Protein AF-A0A662W7Q1-F1 (afdb_monomer_lite)

Sequence (261 aa):
MKEELAVVLDNLGVLCLNLNKLEKAKEALEEALLIRKEMAEKGKGIPELAKTLNNLGVLYRRLKKLDEVEKCCTMVLEILGKLSDESYELISYLATALNNLASLYVEEERFEDAEKLIAEALKYEAFLSPEIRMKCYITAAKVLEKKGDESAGEFYFRSACLAFNLFRQFGYSSPNFVVLFEKAEKFLSGEMKGDAAIMKNAIMKYYYRVGAALPENLEHSERGEIILKAAKGENFKFEVKSEEDVTAFLIAKDVLAKVKK

Foldseek 3Di:
DLLVLLVVLLVQLVVCVVVVVLVSNCVSLVSSLVSCVVQVVVVPNLLVNLSSLLSQLSSCVVVVVLVSNLVSLVVLCVSLVPDPDPDLSSLQSNLSSLLSNLQSCLVVVVLVSSQVSLVVNCVCVVSYDLVSLLSSLQSNLSSCVSVVHLCSLVSLLSSLLSQVVCCVPPVDPGPPSLVSLVSSLVSDDAASNLLSQQLSLLCCCQVVVHPRDRPPPGHHDVLSVLQVCLLVLHDDDADDDDSSSVSSVVSSVSSNVRNVD

Structure (mmCIF, N/CA/C/O backbone):
data_AF-A0A662W7Q1-F1
#
_entry.id   AF-A0A662W7Q1-F1
#
loop_
_atom_site.group_PDB
_atom_site.id
_atom_site.type_symbol
_atom_site.label_atom_id
_atom_site.label_alt_id
_atom_site.label_comp_id
_atom_site.label_asym_id
_atom_site.label_entity_id
_atom_site.label_seq_id
_atom_site.pdbx_PDB_ins_code
_atom_site.Cartn_x
_atom_site.Cartn_y
_atom_site.Cartn_z
_atom_site.occupancy
_atom_site.B_iso_or_equiv
_atom_site.auth_seq_id
_atom_site.auth_comp_id
_atom_site.auth_asym_id
_atom_site.auth_atom_id
_atom_site.pdbx_PDB_model_num
ATOM 1 N N . MET A 1 1 ? -0.607 -12.829 32.136 1.00 74.56 1 MET A N 1
ATOM 2 C CA . MET A 1 1 ? -1.848 -13.593 31.865 1.00 74.56 1 MET A CA 1
ATOM 3 C C . MET A 1 1 ? -2.814 -12.873 30.921 1.00 74.56 1 MET A C 1
ATOM 5 O O . MET A 1 1 ? -2.807 -13.236 29.758 1.00 74.56 1 MET A O 1
ATOM 9 N N . LYS A 1 2 ? -3.621 -11.870 31.334 1.00 85.25 2 LYS A N 1
ATOM 10 C CA . LYS A 1 2 ? -4.608 -11.231 30.419 1.00 85.25 2 LYS A CA 1
ATOM 11 C C . LYS A 1 2 ? -3.972 -10.534 29.201 1.00 85.25 2 LYS A C 1
ATOM 13 O O . LYS A 1 2 ? -4.449 -10.698 28.089 1.00 85.25 2 LYS A O 1
ATOM 18 N N . GLU A 1 3 ? -2.881 -9.801 29.403 1.00 88.12 3 GLU A N 1
ATOM 19 C CA . GLU A 1 3 ? -2.173 -9.103 28.318 1.00 88.12 3 GLU A CA 1
ATOM 20 C C . GLU A 1 3 ? -1.526 -10.068 27.314 1.00 88.12 3 GLU A C 1
ATOM 22 O O . GLU A 1 3 ? -1.718 -9.933 26.110 1.00 88.12 3 GLU A O 1
ATOM 27 N N . GLU A 1 4 ? -0.827 -11.091 27.807 1.00 92.31 4 GLU A N 1
ATOM 28 C CA . GLU A 1 4 ? -0.247 -12.146 26.964 1.00 92.31 4 GLU A CA 1
ATOM 29 C C . GLU A 1 4 ? -1.328 -12.894 26.176 1.00 92.31 4 GLU A C 1
ATOM 31 O O . GLU A 1 4 ? -1.138 -13.180 24.997 1.00 92.31 4 GLU A O 1
ATOM 36 N N . LEU A 1 5 ? -2.483 -13.162 26.799 1.00 95.06 5 LEU A N 1
ATOM 37 C CA . LEU A 1 5 ? -3.629 -13.764 26.120 1.00 95.06 5 LEU A CA 1
ATOM 38 C C . LEU A 1 5 ? -4.113 -12.882 24.962 1.00 95.06 5 LEU A C 1
ATOM 40 O O . LEU A 1 5 ? -4.287 -13.392 23.859 1.00 95.06 5 LEU A O 1
ATOM 44 N N . ALA A 1 6 ? -4.259 -11.569 25.171 1.00 94.81 6 ALA A N 1
ATOM 45 C CA . ALA A 1 6 ? -4.651 -10.645 24.104 1.00 94.81 6 ALA A CA 1
ATOM 46 C C . ALA A 1 6 ? -3.644 -10.643 22.941 1.00 94.81 6 ALA A C 1
ATOM 48 O O . ALA A 1 6 ? -4.050 -10.674 21.783 1.00 94.81 6 ALA A O 1
ATOM 49 N N . VAL A 1 7 ? -2.337 -10.684 23.228 1.00 94.50 7 VAL A N 1
ATOM 50 C CA . VAL A 1 7 ? -1.292 -10.791 22.192 1.00 94.50 7 VAL A CA 1
ATOM 51 C C . VAL A 1 7 ? -1.421 -12.092 21.393 1.00 94.50 7 VAL A C 1
ATOM 53 O O . VAL A 1 7 ? -1.314 -12.080 20.165 1.00 94.50 7 VAL A O 1
ATOM 56 N N . VAL A 1 8 ? -1.653 -13.220 22.068 1.00 96.62 8 VAL A N 1
ATOM 57 C CA . VAL A 1 8 ? -1.831 -14.522 21.407 1.00 96.62 8 VAL A CA 1
ATOM 58 C C . VAL A 1 8 ? -3.085 -14.525 20.534 1.00 96.62 8 VAL A C 1
ATOM 60 O O . VAL A 1 8 ? -3.027 -14.998 19.398 1.00 96.62 8 VAL A O 1
ATOM 63 N N . LEU A 1 9 ? -4.189 -13.965 21.028 1.00 97.50 9 LEU A N 1
ATOM 64 C CA . LEU A 1 9 ? -5.449 -13.848 20.295 1.00 97.50 9 LEU A CA 1
ATOM 65 C C . LEU A 1 9 ? -5.320 -12.935 19.069 1.00 97.50 9 LEU A C 1
ATOM 67 O O . LEU A 1 9 ? -5.759 -13.321 17.988 1.00 97.50 9 LEU A O 1
ATOM 71 N N . ASP A 1 10 ? -4.644 -11.788 19.189 1.00 95.75 10 ASP A N 1
ATOM 72 C CA . ASP A 1 10 ? -4.345 -10.900 18.056 1.00 95.75 10 ASP A CA 1
ATOM 73 C C . ASP A 1 10 ? -3.578 -11.644 16.955 1.00 95.75 10 ASP A C 1
ATOM 75 O O . ASP A 1 10 ? -3.950 -11.620 15.778 1.00 95.75 10 ASP A O 1
ATOM 79 N N . ASN A 1 11 ? -2.514 -12.351 17.342 1.00 96.38 11 ASN A N 1
ATOM 80 C CA . ASN A 1 11 ? -1.681 -13.102 16.408 1.00 96.38 11 ASN A CA 1
ATOM 81 C C . ASN A 1 11 ? -2.453 -14.260 15.759 1.00 96.38 11 ASN A C 1
ATOM 83 O O . ASN A 1 11 ? -2.317 -14.493 14.554 1.00 96.38 11 ASN A O 1
ATOM 87 N N . LEU A 1 12 ? -3.286 -14.965 16.531 1.00 97.38 12 LEU A N 1
ATOM 88 C CA . LEU A 1 12 ? -4.175 -16.005 16.017 1.00 97.38 12 LEU A CA 1
ATOM 89 C C . LEU A 1 12 ? -5.183 -15.423 15.020 1.00 97.38 12 LEU A C 1
ATOM 91 O O . LEU A 1 12 ? -5.378 -15.993 13.947 1.00 97.38 12 LEU A O 1
ATOM 95 N N . GLY A 1 13 ? -5.770 -14.270 15.338 1.00 96.81 13 GLY A N 1
ATOM 96 C CA . GLY A 1 13 ? -6.689 -13.542 14.475 1.00 96.81 13 GLY A CA 1
ATOM 97 C C . GLY A 1 13 ? -6.068 -13.192 13.126 1.00 96.81 13 GLY A C 1
ATOM 98 O O . GLY A 1 13 ? -6.625 -13.525 12.078 1.00 96.81 13 GLY A O 1
ATOM 99 N N . VAL A 1 14 ? -4.869 -12.601 13.138 1.00 94.75 14 VAL A N 1
ATOM 100 C CA . VAL A 1 14 ? -4.107 -12.268 11.921 1.00 94.75 14 VAL A CA 1
ATOM 101 C C . VAL A 1 14 ? -3.745 -13.522 11.121 1.00 94.75 14 VAL A C 1
ATOM 103 O O . VAL A 1 14 ? -3.909 -13.547 9.899 1.00 94.75 14 VAL A O 1
ATOM 106 N N . LEU A 1 15 ? -3.308 -14.597 11.782 1.00 95.75 15 LEU A N 1
ATOM 107 C CA . LEU A 1 15 ? -3.023 -15.867 11.112 1.00 95.75 15 LEU A CA 1
ATOM 108 C C . LEU A 1 15 ? -4.281 -16.442 10.445 1.00 95.75 15 LEU A C 1
ATOM 110 O O . LEU A 1 15 ? -4.238 -16.868 9.289 1.00 95.75 15 LEU A O 1
ATOM 114 N N . CYS A 1 16 ? -5.414 -16.431 11.146 1.00 96.19 16 CYS A N 1
ATOM 115 C CA . CYS A 1 16 ? -6.696 -16.871 10.611 1.00 96.19 16 CYS A CA 1
ATOM 116 C C . CYS A 1 16 ? -7.150 -16.008 9.426 1.00 96.19 16 CYS A C 1
ATOM 118 O O . CYS A 1 16 ? -7.616 -16.573 8.436 1.00 96.19 16 CYS A O 1
ATOM 120 N N . LEU A 1 17 ? -6.947 -14.685 9.465 1.00 92.88 17 LEU A N 1
ATOM 121 C CA . LEU A 1 17 ? -7.174 -13.801 8.317 1.00 92.88 17 LEU A CA 1
ATOM 122 C C . LEU A 1 17 ? -6.317 -14.217 7.121 1.00 92.88 17 LEU A C 1
ATOM 124 O O . LEU A 1 17 ? -6.838 -14.376 6.017 1.00 92.88 17 LEU A O 1
ATOM 128 N N . ASN A 1 18 ? -5.023 -14.448 7.318 1.00 90.06 18 ASN A N 1
ATOM 129 C CA . ASN A 1 18 ? -4.122 -14.849 6.233 1.00 90.06 18 ASN A CA 1
ATOM 130 C C . ASN A 1 18 ? -4.507 -16.206 5.622 1.00 90.06 18 ASN A C 1
ATOM 132 O O . ASN A 1 18 ? -4.368 -16.399 4.418 1.00 90.06 18 ASN A O 1
ATOM 136 N N . LEU A 1 19 ? -5.069 -17.113 6.425 1.00 92.81 19 LEU A N 1
ATOM 137 C CA . LEU A 1 19 ? -5.599 -18.407 5.978 1.00 92.81 19 LEU A CA 1
ATOM 138 C C . LEU A 1 19 ? -7.059 -18.352 5.495 1.00 92.81 19 LEU A C 1
ATOM 140 O O . LEU A 1 19 ? -7.650 -19.398 5.233 1.00 92.81 19 LEU A O 1
ATOM 144 N N . ASN A 1 20 ? -7.654 -17.159 5.415 1.00 92.62 20 ASN A N 1
ATOM 145 C CA . ASN A 1 20 ? -9.052 -16.931 5.043 1.00 92.62 20 ASN A CA 1
ATOM 146 C C . ASN A 1 20 ? -10.082 -17.692 5.913 1.00 92.62 20 ASN A C 1
ATOM 148 O O . ASN A 1 20 ? -11.156 -18.062 5.446 1.00 92.62 20 ASN A O 1
ATOM 152 N N . LYS A 1 21 ? -9.764 -17.923 7.192 1.00 96.62 21 LYS A N 1
ATOM 153 C CA . LYS A 1 21 ? -10.654 -18.524 8.203 1.00 96.62 21 LYS A CA 1
ATOM 154 C C . LYS A 1 21 ? -11.359 -17.413 8.984 1.00 96.62 21 LYS A C 1
ATOM 156 O O . LYS A 1 21 ? -10.979 -17.120 10.119 1.00 96.62 21 LYS A O 1
ATOM 161 N N . LEU A 1 22 ? -12.327 -16.756 8.347 1.00 96.00 22 LEU A N 1
ATOM 162 C CA . LEU A 1 22 ? -12.888 -15.484 8.819 1.00 96.00 22 LEU A CA 1
ATOM 163 C C . LEU A 1 22 ? -13.629 -15.609 10.157 1.00 96.00 22 LEU A C 1
ATOM 165 O O . LEU A 1 22 ? -13.479 -14.742 11.010 1.00 96.00 22 LEU A O 1
ATOM 169 N N . GLU A 1 23 ? -14.355 -16.698 10.387 1.00 96.12 23 GLU A N 1
ATOM 170 C CA . GLU A 1 23 ? -15.090 -16.936 11.634 1.00 96.12 23 GLU A CA 1
ATOM 171 C C . GLU A 1 23 ? -14.132 -17.073 12.822 1.00 96.12 23 GLU A C 1
ATOM 173 O O . GLU A 1 23 ? -14.298 -16.401 13.833 1.00 96.12 23 GLU A O 1
ATOM 178 N N . LYS A 1 24 ? -13.054 -17.853 12.664 1.00 96.50 24 LYS A N 1
ATOM 179 C CA . LYS A 1 24 ? -12.024 -18.001 13.706 1.00 96.50 24 LYS A CA 1
ATOM 180 C C . LYS A 1 24 ? -11.254 -16.708 13.950 1.00 96.50 24 LYS A C 1
ATOM 182 O O . LYS A 1 24 ? -10.891 -16.410 15.082 1.00 96.50 24 LYS A O 1
ATOM 187 N N . ALA A 1 25 ? -10.998 -15.945 12.887 1.00 97.44 25 ALA A N 1
ATOM 188 C CA . ALA A 1 25 ? -10.400 -14.624 13.021 1.00 97.44 25 ALA A CA 1
ATOM 189 C C . ALA A 1 25 ? -11.309 -13.684 13.820 1.00 97.44 25 ALA A C 1
ATOM 191 O O . ALA A 1 25 ? -10.817 -12.956 14.675 1.00 97.44 25 ALA A O 1
ATOM 192 N N . LYS A 1 26 ? -12.624 -13.732 13.571 1.00 96.88 26 LYS A N 1
ATOM 193 C CA . LYS A 1 26 ? -13.623 -12.956 14.309 1.00 96.88 26 LYS A CA 1
ATOM 194 C C . LYS A 1 26 ? -13.611 -13.291 15.790 1.00 96.88 26 LYS A C 1
ATOM 196 O O . LYS A 1 26 ? -13.447 -12.382 16.592 1.00 96.88 26 LYS A O 1
ATOM 201 N N . GLU A 1 27 ? -13.725 -14.572 16.129 1.00 97.12 27 GLU A N 1
ATOM 202 C CA . GLU A 1 27 ? -13.712 -15.041 17.518 1.00 97.12 27 GLU A CA 1
ATOM 203 C C . GLU A 1 27 ? -12.464 -14.543 18.259 1.00 97.12 27 GLU A C 1
ATOM 205 O O . GLU A 1 27 ? -12.579 -13.883 19.290 1.00 97.12 27 GLU A O 1
ATOM 210 N N . ALA A 1 28 ? -11.278 -14.771 17.685 1.00 97.88 28 ALA A N 1
ATOM 211 C CA . ALA A 1 28 ? -10.023 -14.378 18.314 1.00 97.88 28 ALA A CA 1
ATOM 212 C C . ALA A 1 28 ? -9.886 -12.852 18.473 1.00 97.88 28 ALA A C 1
ATOM 214 O O . ALA A 1 28 ? -9.499 -12.373 19.538 1.00 97.88 28 ALA A O 1
ATOM 215 N N . LEU A 1 29 ? -10.215 -12.074 17.436 1.00 97.69 29 LEU A N 1
ATOM 216 C CA . LEU A 1 29 ? -10.057 -10.617 17.465 1.00 97.69 29 LEU A CA 1
ATOM 217 C C . LEU A 1 29 ? -11.113 -9.916 18.333 1.00 97.69 29 LEU A C 1
ATOM 219 O O . LEU A 1 29 ? -10.800 -8.909 18.963 1.00 97.69 29 LEU A O 1
ATOM 223 N N . GLU A 1 30 ? -12.349 -10.421 18.395 1.00 96.94 30 GLU A N 1
ATOM 224 C CA . GLU A 1 30 ? -13.385 -9.884 19.290 1.00 96.94 30 GLU A CA 1
ATOM 225 C C . GLU A 1 30 ? -13.046 -10.157 20.763 1.00 96.94 30 GLU A C 1
ATOM 227 O O . GLU A 1 30 ? -13.225 -9.273 21.606 1.00 96.94 30 GLU A O 1
ATOM 232 N N . GLU A 1 31 ? -12.494 -11.334 21.077 1.00 97.12 31 GLU A N 1
ATOM 233 C CA . GLU A 1 31 ? -12.017 -11.650 22.427 1.00 97.12 31 GLU A CA 1
ATOM 234 C C . GLU A 1 31 ? -10.806 -10.782 22.811 1.00 97.12 31 GLU A C 1
ATOM 236 O O . GLU A 1 31 ? -10.783 -10.194 23.897 1.00 97.12 31 GLU A O 1
ATOM 241 N N . ALA A 1 32 ? -9.841 -10.613 21.897 1.00 97.38 32 ALA A N 1
ATOM 242 C CA . ALA A 1 32 ? -8.723 -9.691 22.091 1.00 97.38 32 ALA A CA 1
ATOM 243 C C . ALA A 1 32 ? -9.221 -8.260 22.343 1.00 97.38 32 ALA A C 1
ATOM 245 O O . ALA A 1 32 ? -8.775 -7.609 23.290 1.00 97.38 32 ALA A O 1
ATOM 246 N N . LEU A 1 33 ? -10.190 -7.785 21.551 1.00 97.06 33 LEU A N 1
ATOM 247 C CA . LEU A 1 33 ? -10.754 -6.442 21.677 1.00 97.06 33 LEU A CA 1
ATOM 248 C C . LEU A 1 33 ? -11.347 -6.203 23.067 1.00 97.06 33 LEU A C 1
ATOM 250 O O . LEU A 1 33 ? -11.142 -5.129 23.633 1.00 97.06 33 LEU A O 1
ATOM 254 N N . LEU A 1 34 ? -12.066 -7.181 23.620 1.00 96.19 34 LEU A N 1
ATOM 255 C CA . LEU A 1 34 ? -12.660 -7.063 24.950 1.00 96.19 34 LEU A CA 1
ATOM 256 C C . LEU A 1 34 ? -11.580 -6.868 26.024 1.00 96.19 34 LEU A C 1
ATOM 258 O O . LEU A 1 34 ? -11.666 -5.932 26.819 1.00 96.19 34 LEU A O 1
ATOM 262 N N . ILE A 1 35 ? -10.514 -7.672 25.985 1.00 96.44 35 ILE A N 1
ATOM 263 C CA . ILE A 1 35 ? -9.385 -7.538 26.918 1.00 96.44 35 ILE A CA 1
ATOM 264 C C . ILE A 1 35 ? -8.683 -6.183 26.737 1.00 96.44 35 ILE A C 1
ATOM 266 O O . ILE A 1 35 ? -8.372 -5.508 27.720 1.00 96.44 35 ILE A O 1
ATOM 270 N N . ARG A 1 36 ? -8.449 -5.755 25.491 1.00 95.69 36 ARG A N 1
ATOM 271 C CA . ARG A 1 36 ? -7.777 -4.482 25.184 1.00 95.69 36 ARG A CA 1
ATOM 272 C C . ARG A 1 36 ? -8.594 -3.271 25.629 1.00 95.69 36 ARG A C 1
ATOM 274 O O . ARG A 1 36 ? -8.009 -2.319 26.137 1.00 95.69 36 ARG A O 1
ATOM 281 N N . LYS A 1 37 ? -9.925 -3.313 25.510 1.00 94.50 37 LYS A N 1
ATOM 282 C CA . LYS A 1 37 ? -10.817 -2.267 26.038 1.00 94.50 37 LYS A CA 1
ATOM 283 C C . LYS A 1 37 ? -10.724 -2.159 27.562 1.00 94.50 37 LYS A C 1
ATOM 285 O O . LYS A 1 37 ? -10.492 -1.063 28.061 1.00 94.50 37 LYS A O 1
ATOM 290 N N . GLU A 1 38 ? -10.784 -3.280 28.288 1.00 94.44 38 GLU A N 1
ATOM 291 C CA . GLU A 1 38 ? -10.606 -3.289 29.755 1.00 94.44 38 GLU A CA 1
ATOM 292 C C . GLU A 1 38 ? -9.242 -2.716 30.192 1.00 94.44 38 GLU A C 1
ATOM 294 O O . GLU A 1 38 ? -9.105 -2.145 31.279 1.00 94.44 38 GLU A O 1
ATOM 299 N N . MET A 1 39 ? -8.197 -2.916 29.382 1.00 93.25 39 MET A N 1
ATOM 300 C CA . MET A 1 39 ? -6.868 -2.350 29.632 1.00 93.25 39 MET A CA 1
ATOM 301 C C . MET A 1 39 ? -6.830 -0.844 29.345 1.00 93.25 39 MET A C 1
ATOM 303 O O . MET A 1 39 ? -6.286 -0.088 30.155 1.00 93.25 39 MET A O 1
ATOM 307 N N . ALA A 1 40 ? -7.444 -0.409 28.244 1.00 91.50 40 ALA A N 1
ATOM 308 C CA . ALA A 1 40 ? -7.512 0.990 27.832 1.00 91.50 40 ALA A CA 1
ATOM 309 C C . ALA A 1 40 ? -8.278 1.862 28.832 1.00 91.50 40 ALA A C 1
ATOM 311 O O . ALA A 1 40 ? -7.840 2.972 29.128 1.00 91.50 40 ALA A O 1
ATOM 312 N N . GLU A 1 41 ? -9.348 1.343 29.441 1.00 90.69 41 GLU A N 1
ATOM 313 C CA . GLU A 1 41 ? -10.076 2.013 30.533 1.00 90.69 41 GLU A CA 1
ATOM 314 C C . GLU A 1 41 ? -9.186 2.313 31.751 1.00 90.69 41 GLU A C 1
ATOM 316 O O . GLU A 1 41 ? -9.456 3.234 32.519 1.00 90.69 41 GLU A O 1
ATOM 321 N N . LYS A 1 42 ? -8.088 1.567 31.915 1.00 91.12 42 LYS A N 1
ATOM 322 C CA . LYS A 1 42 ? -7.077 1.768 32.966 1.00 91.12 42 LYS A CA 1
ATOM 323 C C . LYS A 1 42 ? -5.880 2.594 32.482 1.00 91.12 42 LYS A C 1
ATOM 325 O O . LYS A 1 42 ? -4.856 2.630 33.164 1.00 91.12 42 LYS A O 1
ATOM 330 N N . GLY A 1 43 ? -5.981 3.207 31.302 1.00 85.94 43 GLY A N 1
ATOM 331 C CA . GLY A 1 43 ? -4.927 4.010 30.683 1.00 85.94 43 GLY A CA 1
ATOM 332 C C . GLY A 1 43 ? -3.748 3.198 30.140 1.00 85.94 43 GLY A C 1
ATOM 333 O O . GLY A 1 43 ? -2.643 3.727 30.058 1.00 85.94 43 GLY A O 1
ATOM 334 N N . LYS A 1 44 ? -3.938 1.912 29.810 1.00 88.19 44 LYS A N 1
ATOM 335 C CA . LYS A 1 44 ? -2.878 1.025 29.295 1.00 88.19 44 LYS A CA 1
ATOM 336 C C . LYS A 1 44 ? -3.255 0.412 27.951 1.00 88.19 44 LYS A C 1
ATOM 338 O O . LYS A 1 44 ? -4.426 0.193 27.678 1.00 88.19 44 LYS A O 1
ATOM 343 N N . GLY A 1 45 ? -2.257 0.050 27.150 1.00 88.94 45 GLY A N 1
ATOM 344 C CA . GLY A 1 45 ? -2.469 -0.778 25.959 1.00 88.94 45 GLY A CA 1
ATOM 345 C C . GLY A 1 45 ? -3.208 -0.080 24.810 1.00 88.94 45 GLY A C 1
ATOM 346 O O . GLY A 1 45 ? -3.929 -0.732 24.054 1.00 88.94 45 GLY A O 1
ATOM 347 N N . ILE A 1 46 ? -3.107 1.251 24.725 1.00 89.88 46 ILE A N 1
ATOM 348 C CA . ILE A 1 46 ? -3.772 2.056 23.692 1.00 89.88 46 ILE A CA 1
ATOM 349 C C . ILE A 1 46 ? -3.267 1.726 22.272 1.00 89.88 46 ILE A C 1
ATOM 351 O O . ILE A 1 46 ? -4.117 1.500 21.403 1.00 89.88 46 ILE A O 1
ATOM 355 N N . PRO A 1 47 ? -1.944 1.638 22.012 1.00 90.56 47 PRO A N 1
ATOM 356 C CA . PRO A 1 47 ? -1.441 1.209 20.704 1.00 90.56 47 PRO A CA 1
ATOM 357 C C . PRO A 1 47 ? -2.000 -0.156 20.287 1.00 90.56 47 PRO A C 1
ATOM 359 O O . PRO A 1 47 ? -2.442 -0.351 19.155 1.00 90.56 47 PRO A O 1
ATOM 362 N N . GLU A 1 48 ? -2.064 -1.104 21.217 1.00 92.94 48 GLU A N 1
ATOM 363 C CA . GLU A 1 48 ? -2.518 -2.457 20.932 1.00 92.94 48 GLU A CA 1
ATOM 364 C C . GLU A 1 48 ? -4.035 -2.546 20.746 1.00 92.94 48 GLU A C 1
ATOM 366 O O . GLU A 1 48 ? -4.508 -3.350 19.937 1.00 92.94 48 GLU A O 1
ATOM 371 N N . LEU A 1 49 ? -4.811 -1.701 21.431 1.00 94.88 49 LEU A N 1
ATOM 372 C CA . LEU A 1 49 ? -6.234 -1.534 21.140 1.00 94.88 49 LEU A CA 1
ATOM 373 C C . LEU A 1 49 ? -6.433 -1.031 19.703 1.00 94.88 49 LEU A C 1
ATOM 375 O O . LEU A 1 49 ? -7.232 -1.608 18.962 1.00 94.88 49 LEU A O 1
ATOM 379 N N . ALA A 1 50 ? -5.674 -0.015 19.279 1.00 94.25 50 ALA A N 1
ATOM 380 C CA . ALA A 1 50 ? -5.736 0.501 17.912 1.00 94.25 50 ALA A CA 1
ATOM 381 C C . ALA A 1 50 ? -5.339 -0.560 16.872 1.00 94.25 50 ALA A C 1
ATOM 383 O O . ALA A 1 50 ? -6.019 -0.727 15.856 1.00 94.25 50 ALA A O 1
ATOM 384 N N . LYS A 1 51 ? -4.292 -1.344 17.150 1.00 94.12 51 LYS A N 1
ATOM 385 C CA . LYS A 1 51 ? -3.892 -2.494 16.328 1.00 94.12 51 LYS A CA 1
ATOM 386 C C . LYS A 1 51 ? -5.024 -3.516 16.176 1.00 94.12 51 LYS A C 1
ATOM 388 O O . LYS A 1 51 ? -5.327 -3.935 15.058 1.00 94.12 51 LYS A O 1
ATOM 393 N N . THR A 1 52 ? -5.662 -3.897 17.283 1.00 96.50 52 THR A N 1
ATOM 394 C CA . THR A 1 52 ? -6.766 -4.875 17.297 1.00 96.50 52 THR A CA 1
ATOM 395 C C . THR A 1 52 ? -7.951 -4.377 16.466 1.00 96.50 52 THR A C 1
ATOM 397 O O . THR A 1 52 ? -8.489 -5.110 15.636 1.00 96.50 52 THR A O 1
ATOM 400 N N . LEU A 1 53 ? -8.325 -3.104 16.634 1.00 97.00 53 LEU A N 1
ATOM 401 C CA . LEU A 1 53 ? -9.396 -2.460 15.870 1.00 97.00 53 LEU A CA 1
ATOM 402 C C . LEU A 1 53 ? -9.085 -2.411 14.368 1.00 97.00 53 LEU A C 1
ATOM 404 O O . LEU A 1 53 ? -9.953 -2.722 13.556 1.00 97.00 53 LEU A O 1
ATOM 408 N N . ASN A 1 54 ? -7.845 -2.102 13.981 1.00 95.44 54 ASN A N 1
ATOM 409 C CA . ASN A 1 54 ? -7.426 -2.145 12.579 1.00 95.44 54 ASN A CA 1
ATOM 410 C C . ASN A 1 54 ? -7.550 -3.556 11.979 1.00 95.44 54 ASN A C 1
ATOM 412 O O . ASN A 1 54 ? -8.040 -3.710 10.857 1.00 95.44 54 ASN A O 1
ATOM 416 N N . ASN A 1 55 ? -7.167 -4.594 12.730 1.00 95.31 55 ASN A N 1
ATOM 417 C CA . ASN A 1 55 ? -7.326 -5.987 12.303 1.00 95.31 55 ASN A CA 1
ATOM 418 C C . ASN A 1 55 ? -8.806 -6.375 12.142 1.00 95.31 55 ASN A C 1
ATOM 420 O O . ASN A 1 55 ? -9.166 -7.032 11.161 1.00 95.31 55 ASN A O 1
ATOM 424 N N . LEU A 1 56 ? -9.671 -5.935 13.061 1.00 96.31 56 LEU A N 1
ATOM 425 C CA . LEU A 1 56 ? -11.122 -6.103 12.942 1.00 96.31 56 LEU A CA 1
ATOM 426 C C . LEU A 1 56 ? -11.689 -5.356 11.731 1.00 96.31 56 LEU A C 1
ATOM 428 O O . LEU A 1 56 ? -12.513 -5.915 11.015 1.00 96.31 56 LEU A O 1
ATOM 432 N N . GLY A 1 57 ? -11.205 -4.150 11.431 1.00 94.06 57 GLY A N 1
ATOM 433 C CA . GLY A 1 57 ? -11.578 -3.424 10.214 1.00 94.06 57 GLY A CA 1
ATOM 434 C C . GLY A 1 57 ? -11.257 -4.224 8.945 1.00 94.06 57 GLY A C 1
ATOM 435 O O . GLY A 1 57 ? -12.105 -4.377 8.065 1.00 94.06 57 GLY A O 1
ATOM 436 N N . VAL A 1 58 ? -10.068 -4.832 8.870 1.00 91.69 58 VAL A N 1
ATOM 437 C CA . VAL A 1 58 ? -9.697 -5.718 7.750 1.00 91.69 58 VAL A CA 1
ATOM 438 C C . VAL A 1 58 ? -10.613 -6.944 7.676 1.00 91.69 58 VAL A C 1
ATOM 440 O O . VAL A 1 58 ? -11.065 -7.309 6.586 1.00 91.69 58 VAL A O 1
ATOM 443 N N . LEU A 1 59 ? -10.908 -7.575 8.814 1.00 94.94 59 LEU A N 1
ATOM 444 C CA . LEU A 1 59 ? -11.833 -8.706 8.894 1.00 94.94 59 LEU A CA 1
ATOM 445 C C . LEU A 1 59 ? -13.228 -8.331 8.379 1.00 94.94 59 LEU A C 1
ATOM 447 O O . LEU A 1 59 ? -13.772 -9.016 7.511 1.00 94.94 59 LEU A O 1
ATOM 451 N N . TYR A 1 60 ? -13.806 -7.251 8.900 1.00 94.00 60 TYR A N 1
ATOM 452 C CA . TYR A 1 60 ? -15.160 -6.832 8.560 1.00 94.00 60 TYR A CA 1
ATOM 453 C C . TYR A 1 60 ? -15.290 -6.415 7.105 1.00 94.00 60 TYR A C 1
ATOM 455 O O . TYR A 1 60 ? -16.300 -6.736 6.477 1.00 94.00 60 TYR A O 1
ATOM 463 N N . ARG A 1 61 ? -14.237 -5.839 6.522 1.00 88.38 61 ARG A N 1
ATOM 464 C CA . ARG A 1 61 ? -14.190 -5.577 5.085 1.00 88.38 61 ARG A CA 1
ATOM 465 C C . ARG A 1 61 ? -14.267 -6.866 4.267 1.00 88.38 61 ARG A C 1
ATOM 467 O O . ARG A 1 61 ? -15.046 -6.939 3.320 1.00 88.38 61 ARG A O 1
ATOM 474 N N . ARG A 1 62 ? -13.533 -7.921 4.647 1.00 89.56 62 ARG A N 1
ATOM 475 C CA . ARG A 1 62 ? -13.627 -9.237 3.976 1.00 89.56 62 ARG A CA 1
ATOM 476 C C . ARG A 1 62 ? -15.004 -9.882 4.131 1.00 89.56 62 ARG A C 1
ATOM 478 O O . ARG A 1 62 ? -15.448 -10.589 3.231 1.00 89.56 62 ARG A O 1
ATOM 485 N N . LEU A 1 63 ? -15.683 -9.604 5.240 1.00 91.06 63 LEU A N 1
ATOM 486 C CA . LEU A 1 63 ? -17.066 -10.012 5.494 1.00 91.06 63 LEU A CA 1
ATOM 487 C C . LEU A 1 63 ? -18.112 -9.081 4.854 1.00 91.06 63 LEU A C 1
ATOM 489 O O . LEU A 1 63 ? -19.303 -9.331 5.021 1.00 91.06 63 LEU A O 1
ATOM 493 N N . LYS A 1 64 ? -17.695 -8.024 4.142 1.00 88.81 64 LYS A N 1
ATOM 494 C CA . LYS A 1 64 ? -18.567 -6.992 3.552 1.00 88.81 64 LYS A CA 1
ATOM 495 C C . LYS A 1 64 ? -19.489 -6.300 4.570 1.00 88.81 64 LYS A C 1
ATOM 497 O O . LYS A 1 64 ? -20.601 -5.902 4.238 1.00 88.81 64 LYS A O 1
ATOM 502 N N . LYS A 1 65 ? -19.037 -6.163 5.817 1.00 90.38 65 LYS A N 1
ATOM 503 C CA . LYS A 1 65 ? -19.747 -5.458 6.894 1.00 90.38 65 LYS A CA 1
ATOM 504 C C . LYS A 1 65 ? -19.231 -4.027 7.009 1.00 90.38 65 LYS A C 1
ATOM 506 O O . LYS A 1 65 ? -18.436 -3.732 7.895 1.00 90.38 65 LYS A O 1
ATOM 511 N N . LEU A 1 66 ? -19.648 -3.176 6.078 1.00 87.88 66 LEU A N 1
ATOM 512 C CA . LEU A 1 66 ? -19.121 -1.818 5.902 1.00 87.88 66 LEU A CA 1
ATOM 513 C C . LEU A 1 66 ? -19.294 -0.947 7.158 1.00 87.88 66 LEU A C 1
ATOM 515 O O . LEU A 1 66 ? -18.311 -0.386 7.636 1.00 87.88 66 LEU A O 1
ATOM 519 N N . ASP A 1 67 ? -20.472 -0.980 7.785 1.00 91.12 67 ASP A N 1
ATOM 520 C CA . ASP A 1 67 ? -20.741 -0.264 9.041 1.00 91.12 67 ASP A CA 1
ATOM 521 C C . ASP A 1 67 ? -19.761 -0.637 10.168 1.00 91.12 67 ASP A C 1
ATOM 523 O O . ASP A 1 67 ? -19.369 0.198 10.980 1.00 91.12 67 ASP A O 1
ATOM 527 N N . GLU A 1 68 ? -19.344 -1.905 10.241 1.00 93.62 68 GLU A N 1
ATOM 528 C CA . GLU A 1 68 ? -18.396 -2.367 11.262 1.00 93.62 68 GLU A CA 1
ATOM 529 C C . GLU A 1 68 ? -16.955 -1.941 10.946 1.00 93.62 68 GLU A C 1
ATOM 531 O O . GLU A 1 68 ? -16.169 -1.695 11.865 1.00 93.62 68 GLU A O 1
ATOM 536 N N . VAL A 1 69 ? -16.606 -1.800 9.662 1.00 90.88 69 VAL A N 1
ATOM 537 C CA . VAL A 1 69 ? -15.325 -1.212 9.239 1.00 90.88 69 VAL A CA 1
ATOM 538 C C . VAL A 1 69 ? -15.262 0.248 9.664 1.00 90.88 69 VAL A C 1
ATOM 540 O O . VAL A 1 69 ? -14.273 0.651 10.280 1.00 90.88 69 VAL A O 1
ATOM 543 N N . GLU A 1 70 ? -16.313 1.018 9.375 1.00 91.62 70 GLU A N 1
ATOM 544 C CA . GLU A 1 70 ? -16.397 2.431 9.741 1.00 91.62 70 GLU A CA 1
ATOM 545 C C . GLU A 1 70 ? -16.291 2.611 11.257 1.00 91.62 70 GLU A C 1
ATOM 547 O O . GLU A 1 70 ? -15.434 3.363 11.718 1.00 91.62 70 GLU A O 1
ATOM 552 N N . LYS A 1 71 ? -17.052 1.837 12.046 1.00 94.19 71 LYS A N 1
ATOM 553 C CA . LYS A 1 71 ? -16.950 1.851 13.517 1.00 94.19 71 LYS A CA 1
ATOM 554 C C . LYS A 1 71 ? -15.527 1.583 14.000 1.00 94.19 71 LYS A C 1
ATOM 556 O O . LYS A 1 71 ? -15.014 2.338 14.824 1.00 94.19 71 LYS A O 1
ATOM 561 N N . CYS A 1 72 ? -14.879 0.529 13.498 1.00 93.94 72 CYS A N 1
ATOM 562 C CA . CYS A 1 72 ? -13.517 0.191 13.912 1.00 93.94 72 CYS A CA 1
ATOM 563 C C . CYS A 1 72 ? -12.534 1.319 13.584 1.00 93.94 72 CYS A C 1
ATOM 565 O O . CYS A 1 72 ? -11.743 1.701 14.444 1.00 93.94 72 CYS A O 1
ATOM 567 N N . CYS A 1 73 ? -12.598 1.869 12.368 1.00 90.56 73 CYS A N 1
ATOM 568 C CA . CYS A 1 73 ? -11.693 2.933 11.939 1.00 90.56 73 CYS A CA 1
ATOM 569 C C . CYS A 1 73 ? -11.924 4.212 12.751 1.00 90.56 73 CYS A C 1
ATOM 571 O O . CYS A 1 73 ? -10.967 4.753 13.299 1.00 90.56 73 CYS A O 1
ATOM 573 N N . THR A 1 74 ? -13.174 4.649 12.911 1.00 91.00 74 THR A N 1
ATOM 574 C CA . THR A 1 74 ? -13.525 5.844 13.692 1.00 91.00 74 THR A CA 1
ATOM 575 C C . THR A 1 74 ? -13.066 5.725 15.143 1.00 91.00 74 THR A C 1
ATOM 577 O O . THR A 1 74 ? -12.469 6.661 15.666 1.00 91.00 74 THR A O 1
ATOM 580 N N . MET A 1 75 ? -13.215 4.553 15.771 1.00 92.38 75 MET A N 1
ATOM 581 C CA . MET A 1 75 ? -12.684 4.324 17.120 1.00 92.38 75 MET A CA 1
ATOM 582 C C . MET A 1 75 ? -11.158 4.484 17.192 1.00 92.38 75 MET A C 1
ATOM 584 O O . MET A 1 75 ? -10.655 5.060 18.154 1.00 92.38 75 MET A O 1
ATOM 588 N N . VAL A 1 76 ? -10.407 4.006 16.191 1.00 92.31 76 VAL A N 1
ATOM 589 C CA . VAL A 1 76 ? -8.950 4.225 16.137 1.00 92.31 76 VAL A CA 1
ATOM 590 C C . VAL A 1 76 ? -8.639 5.717 16.042 1.00 92.31 76 VAL A C 1
ATOM 592 O O . VAL A 1 76 ? -7.797 6.203 16.795 1.00 92.31 76 VAL A O 1
ATOM 595 N N . LEU A 1 77 ? -9.336 6.453 15.171 1.00 88.94 77 LEU A N 1
ATOM 596 C CA . LEU A 1 77 ? -9.143 7.899 15.012 1.00 88.94 77 LEU A CA 1
ATOM 597 C C . LEU A 1 77 ? -9.453 8.665 16.306 1.00 88.94 77 LEU A C 1
ATOM 599 O O . LEU A 1 77 ? -8.707 9.565 16.676 1.00 88.94 77 LEU A O 1
ATOM 603 N N . GLU A 1 78 ? -10.508 8.292 17.030 1.00 89.44 78 GLU A N 1
ATOM 604 C CA . GLU A 1 78 ? -10.881 8.924 18.301 1.00 89.44 78 GLU A CA 1
ATOM 605 C C . GLU A 1 78 ? -9.878 8.661 19.425 1.00 89.44 78 GLU A C 1
ATOM 607 O O . GLU A 1 78 ? -9.640 9.534 20.264 1.00 89.44 78 GLU A O 1
ATOM 612 N N . ILE A 1 79 ? -9.326 7.448 19.479 1.00 88.94 79 ILE A N 1
ATOM 613 C CA . ILE A 1 79 ? -8.377 7.049 20.518 1.00 88.94 79 ILE A CA 1
ATOM 614 C C . ILE A 1 79 ? -7.000 7.655 20.235 1.00 88.94 79 ILE A C 1
ATOM 616 O O . ILE A 1 79 ? -6.374 8.187 21.149 1.00 88.94 79 ILE A O 1
ATOM 620 N N . LEU A 1 80 ? -6.541 7.605 18.981 1.00 86.38 80 LEU A N 1
ATOM 621 C CA . LEU A 1 80 ? -5.217 8.090 18.593 1.00 86.38 80 LEU A CA 1
ATOM 622 C C . LEU A 1 80 ? -5.178 9.602 18.368 1.00 86.38 80 LEU A C 1
ATOM 624 O O . LEU A 1 80 ? -4.189 10.229 18.722 1.00 86.38 80 LEU A O 1
ATOM 628 N N . GLY A 1 81 ? -6.254 10.214 17.868 1.00 72.25 81 GLY A N 1
ATOM 629 C CA . GLY A 1 81 ? -6.329 11.665 17.656 1.00 72.25 81 GLY A CA 1
ATOM 630 C C . GLY A 1 81 ? -6.294 12.488 18.949 1.00 72.25 81 GLY A C 1
ATOM 631 O O . GLY A 1 81 ? -6.082 13.696 18.908 1.00 72.25 81 GLY A O 1
ATOM 632 N N . LYS A 1 82 ? -6.486 11.844 20.107 1.00 71.31 82 LYS A N 1
ATOM 633 C CA . LYS A 1 82 ? -6.325 12.458 21.436 1.00 71.31 82 LYS A CA 1
ATOM 634 C C . LYS A 1 82 ? -4.897 12.367 21.972 1.00 71.31 82 LYS A C 1
ATOM 636 O O . LYS A 1 82 ? -4.605 12.978 22.999 1.00 71.31 82 LYS A O 1
ATOM 641 N N . LEU A 1 83 ? -4.029 11.585 21.334 1.00 67.75 83 LEU A N 1
ATOM 642 C CA . LEU A 1 83 ? -2.648 11.415 21.761 1.00 67.75 83 LEU A CA 1
ATOM 643 C C . LEU A 1 83 ? -1.782 12.494 21.114 1.00 67.75 83 LEU A C 1
ATOM 645 O O . LEU A 1 83 ? -1.844 12.723 19.913 1.00 67.75 83 LEU A O 1
ATOM 649 N N . SER A 1 84 ? -0.943 13.135 21.923 1.00 62.72 84 SER A N 1
ATOM 650 C CA . SER A 1 84 ? 0.113 14.040 21.456 1.00 62.72 84 SER A CA 1
ATOM 651 C C . SER A 1 84 ? 1.422 13.303 21.138 1.00 62.72 84 SER A C 1
ATOM 653 O O . SER A 1 84 ? 2.461 13.939 21.001 1.00 62.72 84 SER A O 1
ATOM 655 N N . ASP A 1 85 ? 1.400 11.968 21.135 1.00 67.94 85 ASP A N 1
ATOM 656 C CA . ASP A 1 85 ? 2.571 11.127 20.903 1.00 67.94 85 ASP A CA 1
ATOM 657 C C . ASP A 1 85 ? 2.693 10.809 19.409 1.00 67.94 85 ASP A C 1
ATOM 659 O O . ASP A 1 85 ? 1.832 10.155 18.821 1.00 67.94 85 ASP A O 1
ATOM 663 N N . GLU A 1 86 ? 3.781 11.282 18.806 1.00 71.44 86 GLU A N 1
ATOM 664 C CA . GLU A 1 86 ? 4.113 11.112 17.389 1.00 71.44 86 GLU A CA 1
ATOM 665 C C . GLU A 1 86 ? 4.958 9.851 17.138 1.00 71.44 86 GLU A C 1
ATOM 667 O O . GLU A 1 86 ? 5.746 9.785 16.192 1.00 71.44 86 GLU A O 1
ATOM 672 N N . SER A 1 87 ? 4.846 8.831 17.993 1.00 84.88 87 SER A N 1
ATOM 673 C CA . SER A 1 87 ? 5.590 7.591 17.787 1.00 84.88 87 SER A CA 1
ATOM 674 C C . SER A 1 87 ? 5.227 6.917 16.456 1.00 84.88 8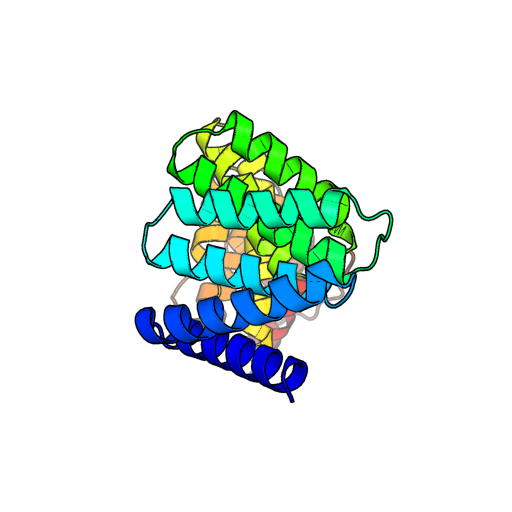7 SER A C 1
ATOM 676 O O . SER A 1 87 ? 4.069 6.865 16.030 1.00 84.88 87 SER A O 1
ATOM 678 N N . TYR A 1 88 ? 6.244 6.341 15.805 1.00 83.44 88 TYR A N 1
ATOM 679 C CA . TYR A 1 88 ? 6.105 5.632 14.526 1.00 83.44 88 TYR A CA 1
ATOM 680 C C . TYR A 1 88 ? 5.004 4.563 14.545 1.00 83.44 88 TYR A C 1
ATOM 682 O O . TYR A 1 88 ? 4.315 4.356 13.546 1.00 83.44 88 TYR A O 1
ATOM 690 N N . GLU A 1 89 ? 4.830 3.876 15.675 1.00 87.50 89 GLU A N 1
ATOM 691 C CA . GLU A 1 89 ? 3.807 2.845 15.832 1.00 87.50 89 GLU A CA 1
ATOM 692 C C . GLU A 1 89 ? 2.389 3.434 15.792 1.00 87.50 89 GLU A C 1
ATOM 694 O O . GLU A 1 89 ? 1.531 2.930 15.065 1.00 87.50 89 GLU A O 1
ATOM 699 N N . LEU A 1 90 ? 2.148 4.534 16.508 1.00 88.25 90 LEU A N 1
ATOM 700 C CA . LEU A 1 90 ? 0.843 5.192 16.519 1.00 88.25 90 LEU A CA 1
ATOM 701 C C . LEU A 1 90 ? 0.507 5.803 15.159 1.00 88.25 90 LEU A C 1
ATOM 703 O O . LEU A 1 90 ? -0.608 5.619 14.669 1.00 88.25 90 LEU A O 1
ATOM 707 N N . ILE A 1 91 ? 1.483 6.444 14.511 1.00 90.25 91 ILE A N 1
ATOM 708 C CA . ILE A 1 91 ? 1.343 6.975 13.149 1.00 90.25 91 ILE A CA 1
ATOM 709 C C . ILE A 1 91 ? 0.974 5.854 12.167 1.00 90.25 91 ILE A C 1
ATOM 711 O O . ILE A 1 91 ? 0.078 6.015 11.337 1.00 90.25 91 ILE A O 1
ATOM 715 N N . SER A 1 92 ? 1.619 4.693 12.281 1.00 92.00 92 SER A N 1
ATOM 716 C CA . SER A 1 92 ? 1.334 3.514 11.458 1.00 92.00 92 SER A CA 1
ATOM 717 C C . SER A 1 92 ? -0.111 3.020 11.632 1.00 92.00 92 SER A C 1
ATOM 719 O O . SER A 1 92 ? -0.816 2.770 10.644 1.00 92.00 92 SER A O 1
ATOM 721 N N . TYR A 1 93 ? -0.597 2.925 12.874 1.00 92.88 93 TYR A N 1
ATOM 722 C CA . TYR A 1 93 ? -1.981 2.527 13.147 1.00 92.88 93 TYR A CA 1
ATOM 723 C C . TYR A 1 93 ? -3.000 3.577 12.699 1.00 92.88 93 TYR A C 1
ATOM 725 O O . TYR A 1 93 ? -4.038 3.204 12.146 1.00 92.88 93 TYR A O 1
ATOM 733 N N . LEU A 1 94 ? -2.692 4.863 12.873 1.00 92.00 94 LEU A N 1
ATOM 734 C CA . LEU A 1 94 ? -3.514 5.974 12.404 1.00 92.00 94 LEU A CA 1
ATOM 735 C C . LEU A 1 94 ? -3.649 5.954 10.875 1.00 92.00 94 LEU A C 1
ATOM 737 O O . LEU A 1 94 ? -4.763 5.918 10.355 1.00 92.00 94 LEU A O 1
ATOM 741 N N . ALA A 1 95 ? -2.530 5.896 10.150 1.00 94.00 95 ALA A N 1
ATOM 742 C CA . ALA A 1 95 ? -2.522 5.853 8.689 1.00 94.00 95 ALA A CA 1
ATOM 743 C C . ALA A 1 95 ? -3.242 4.611 8.140 1.00 94.00 95 ALA A C 1
ATOM 745 O O . ALA A 1 95 ? -3.949 4.694 7.135 1.00 94.00 95 ALA A O 1
ATOM 746 N N . THR A 1 96 ? -3.122 3.468 8.823 1.00 93.88 96 THR A N 1
ATOM 747 C CA . THR A 1 96 ? -3.859 2.248 8.464 1.00 93.88 96 THR A CA 1
ATOM 748 C C . THR A 1 96 ? -5.370 2.441 8.598 1.00 93.88 96 THR A C 1
ATOM 750 O O . THR A 1 96 ? -6.106 2.070 7.681 1.00 93.88 96 THR A O 1
ATOM 753 N N . ALA A 1 97 ? -5.839 3.046 9.694 1.00 93.56 97 ALA A N 1
ATOM 754 C CA . ALA A 1 97 ? -7.259 3.324 9.905 1.00 93.56 97 ALA A CA 1
ATOM 755 C C . ALA A 1 97 ? -7.803 4.318 8.868 1.00 93.56 97 ALA A C 1
ATOM 757 O O . ALA A 1 97 ? -8.824 4.047 8.235 1.00 93.56 97 ALA A O 1
ATOM 758 N N . LEU A 1 98 ? -7.081 5.420 8.636 1.00 95.19 98 LEU A N 1
ATOM 759 C CA . LEU A 1 98 ? -7.421 6.424 7.624 1.00 95.19 98 LEU A CA 1
ATOM 760 C C . LEU A 1 98 ? -7.526 5.801 6.228 1.00 95.19 98 LEU A C 1
ATOM 762 O O . LEU A 1 98 ? -8.524 5.998 5.541 1.00 95.19 98 LEU A O 1
ATOM 766 N N . ASN A 1 99 ? -6.543 4.993 5.822 1.00 95.69 99 ASN A N 1
ATOM 767 C CA . ASN A 1 99 ? -6.565 4.322 4.524 1.00 95.69 99 ASN A CA 1
ATOM 768 C C . ASN A 1 99 ? -7.692 3.282 4.412 1.00 95.69 99 ASN A C 1
ATOM 770 O O . ASN A 1 99 ? -8.297 3.147 3.348 1.00 95.69 99 ASN A O 1
ATOM 774 N N . ASN A 1 100 ? -7.979 2.529 5.477 1.00 93.69 100 ASN A N 1
ATOM 775 C CA . ASN A 1 100 ? -9.075 1.559 5.471 1.00 93.69 100 ASN A CA 1
ATOM 776 C C . ASN A 1 100 ? -10.429 2.254 5.291 1.00 93.69 100 ASN A C 1
ATOM 778 O O . ASN A 1 100 ? -11.224 1.805 4.465 1.00 93.69 100 ASN A O 1
ATOM 782 N N . LEU A 1 101 ? -10.651 3.364 5.999 1.00 94.00 101 LEU A N 1
ATOM 783 C CA . LEU A 1 101 ? -11.864 4.167 5.874 1.00 94.00 101 LEU A CA 1
ATOM 784 C C . LEU A 1 101 ? -11.949 4.869 4.510 1.00 94.00 101 LEU A C 1
ATOM 786 O O . LEU A 1 101 ? -12.984 4.816 3.856 1.00 94.00 101 LEU A O 1
ATOM 790 N N . ALA A 1 102 ? -10.846 5.438 4.017 1.00 95.75 102 ALA A N 1
ATOM 791 C CA . ALA A 1 102 ? -10.792 6.026 2.680 1.00 95.75 102 ALA A CA 1
ATOM 792 C C . ALA A 1 102 ? -11.122 4.988 1.601 1.00 95.75 102 ALA A C 1
ATOM 794 O O . ALA A 1 102 ? -11.906 5.241 0.690 1.00 95.75 102 ALA A O 1
ATOM 795 N N . SER A 1 103 ? -10.561 3.783 1.718 1.00 93.62 103 SER A N 1
ATOM 796 C CA . SER A 1 103 ? -10.844 2.708 0.776 1.00 93.62 103 SER A CA 1
ATOM 797 C C . SER A 1 103 ? -12.284 2.207 0.866 1.00 93.62 103 SER A C 1
ATOM 799 O O . SER A 1 103 ? -12.778 1.730 -0.153 1.00 93.62 103 SER A O 1
ATOM 801 N N . LEU A 1 104 ? -12.923 2.275 2.036 1.00 92.69 104 LEU A N 1
ATOM 802 C CA . LEU A 1 104 ? -14.348 1.993 2.190 1.00 92.69 104 LEU A CA 1
ATOM 803 C C . LEU A 1 104 ? -15.179 3.043 1.444 1.00 92.69 104 LEU A C 1
ATOM 805 O O . LEU A 1 104 ? -16.021 2.697 0.626 1.00 92.69 104 LEU A O 1
ATOM 809 N N . TYR A 1 105 ? -14.874 4.322 1.639 1.00 94.19 105 TYR A N 1
ATOM 810 C CA . TYR A 1 105 ? -15.569 5.414 0.959 1.00 94.19 105 TYR A CA 1
ATOM 811 C C . TYR A 1 105 ? -15.376 5.404 -0.559 1.00 94.19 105 TYR A C 1
ATOM 813 O O . TYR A 1 105 ? -16.293 5.762 -1.289 1.00 94.19 105 TYR A O 1
ATOM 821 N N . VAL A 1 106 ? -14.243 4.906 -1.068 1.00 94.44 106 VAL A N 1
ATOM 822 C CA . VAL A 1 106 ? -14.086 4.621 -2.506 1.00 94.44 106 VAL A CA 1
ATOM 823 C C . VAL A 1 106 ? -15.075 3.552 -2.992 1.00 94.44 106 VAL A C 1
ATOM 825 O O . VAL A 1 106 ? -15.570 3.664 -4.112 1.00 94.44 106 VAL A O 1
ATOM 828 N N . GLU A 1 107 ? -15.351 2.514 -2.193 1.00 90.75 107 GLU A N 1
ATOM 829 C CA . GLU A 1 107 ? -16.329 1.463 -2.530 1.00 90.75 107 GLU A CA 1
ATOM 830 C C . GLU A 1 107 ? -17.775 1.987 -2.488 1.00 90.75 107 GLU A C 1
ATOM 832 O O . GLU A 1 107 ? -18.605 1.525 -3.266 1.00 90.75 107 GLU A O 1
ATOM 837 N N . GLU A 1 108 ? -18.052 2.979 -1.639 1.00 92.00 108 GLU A N 1
ATOM 838 C CA . GLU A 1 108 ? -19.343 3.678 -1.535 1.00 92.00 108 GLU A CA 1
ATOM 839 C C . GLU A 1 108 ? -19.483 4.883 -2.482 1.00 92.00 108 GLU A C 1
ATOM 841 O O . GLU A 1 108 ? -20.466 5.613 -2.407 1.00 92.00 108 GLU A O 1
ATOM 846 N N . GLU A 1 109 ? -18.498 5.121 -3.353 1.00 94.94 109 GLU A N 1
ATOM 847 C CA . GLU A 1 109 ? -18.453 6.268 -4.276 1.00 94.94 109 GLU A CA 1
ATOM 848 C C . GLU A 1 109 ? -18.453 7.655 -3.591 1.00 94.94 109 GLU A C 1
ATOM 850 O O . GLU A 1 109 ? -18.765 8.675 -4.202 1.00 94.94 109 GLU A O 1
ATOM 855 N N . ARG A 1 110 ? -18.026 7.718 -2.326 1.00 95.50 110 ARG A N 1
ATOM 856 C CA . ARG A 1 110 ? -17.851 8.943 -1.526 1.00 95.50 110 ARG A CA 1
ATOM 857 C C . ARG A 1 110 ? -16.437 9.507 -1.695 1.00 95.50 110 ARG A C 1
ATOM 859 O O . ARG A 1 110 ? -15.624 9.512 -0.765 1.00 95.50 110 ARG A O 1
ATOM 866 N N . PHE A 1 111 ? -16.109 9.940 -2.909 1.00 96.12 111 PHE A N 1
ATOM 867 C CA . PHE A 1 111 ? -14.730 10.270 -3.288 1.00 96.12 111 PHE A CA 1
ATOM 868 C C . PHE A 1 111 ? -14.158 11.488 -2.550 1.00 96.12 111 PHE A C 1
ATOM 870 O O . PHE A 1 111 ? -12.978 11.475 -2.208 1.00 96.12 111 PHE A O 1
ATOM 877 N N . GLU A 1 112 ? -14.967 12.502 -2.242 1.00 95.81 112 GLU A N 1
ATOM 878 C CA . GLU A 1 112 ? -14.532 13.699 -1.507 1.00 95.81 112 GLU A CA 1
ATOM 879 C C . GLU A 1 112 ? -14.144 13.380 -0.057 1.00 95.81 112 GLU A C 1
ATOM 881 O O . GLU A 1 112 ? -13.192 13.950 0.480 1.00 95.81 112 GLU A O 1
ATOM 886 N N . ASP A 1 113 ? -14.866 12.462 0.587 1.00 94.88 113 ASP A N 1
ATOM 887 C CA . ASP A 1 113 ? -14.539 12.017 1.942 1.00 94.88 113 ASP A CA 1
ATOM 888 C C . ASP A 1 113 ? -13.286 11.133 1.929 1.00 94.88 113 ASP A C 1
ATOM 890 O O . ASP A 1 113 ? -12.394 11.296 2.767 1.00 94.88 113 ASP A O 1
ATOM 894 N N . ALA A 1 114 ? -13.180 10.233 0.945 1.00 96.94 114 ALA A N 1
ATOM 895 C CA . ALA A 1 114 ? -12.002 9.392 0.758 1.00 96.94 114 ALA A CA 1
ATOM 896 C C . ALA A 1 114 ? -10.730 10.217 0.503 1.00 96.94 114 ALA A C 1
ATOM 898 O O . ALA A 1 114 ? -9.677 9.908 1.061 1.00 96.94 114 ALA A O 1
ATOM 899 N N . GLU A 1 115 ? -10.828 11.278 -0.302 1.00 96.88 115 GLU A N 1
ATOM 900 C CA . GLU A 1 115 ? -9.721 12.185 -0.615 1.00 96.88 115 GLU A CA 1
ATOM 901 C C . GLU A 1 115 ? -9.176 12.882 0.636 1.00 96.88 115 GLU A C 1
ATOM 903 O O . GLU A 1 115 ? -7.965 12.916 0.852 1.00 96.88 115 GLU A O 1
ATOM 908 N N . LYS A 1 116 ? -10.058 13.386 1.506 1.00 96.75 116 LYS A N 1
ATOM 909 C CA . LYS A 1 116 ? -9.645 14.028 2.765 1.00 96.75 116 LYS A CA 1
ATOM 910 C C . LYS A 1 116 ? -8.904 13.051 3.671 1.00 96.75 116 LYS A C 1
ATOM 912 O O . LYS A 1 116 ? -7.858 13.389 4.217 1.00 96.75 116 LYS A O 1
ATOM 917 N N . LEU A 1 117 ? -9.434 11.838 3.815 1.00 96.25 117 LEU A N 1
ATOM 918 C CA . LEU A 1 117 ? -8.838 10.807 4.662 1.00 96.25 117 LEU A CA 1
ATOM 919 C C . LEU A 1 117 ? -7.482 10.340 4.133 1.00 96.25 117 LEU A C 1
ATOM 921 O O . LEU A 1 117 ? -6.545 10.164 4.913 1.00 96.25 117 LEU A O 1
ATOM 925 N N . ILE A 1 118 ? -7.357 10.149 2.816 1.00 97.44 118 ILE A N 1
ATOM 926 C CA . ILE A 1 118 ? -6.089 9.710 2.238 1.00 97.44 118 ILE A CA 1
ATOM 927 C C . ILE A 1 118 ? -5.039 10.821 2.255 1.00 97.44 118 ILE A C 1
ATOM 929 O O . ILE A 1 118 ? -3.874 10.540 2.531 1.00 97.44 118 ILE A O 1
ATOM 933 N N . ALA A 1 119 ? -5.445 12.078 2.056 1.00 96.56 119 ALA A N 1
ATOM 934 C CA . ALA A 1 119 ? -4.571 13.231 2.235 1.00 96.56 119 ALA A CA 1
ATOM 935 C C . ALA A 1 119 ? -4.064 13.326 3.682 1.00 96.56 119 ALA A C 1
ATOM 937 O O . ALA A 1 119 ? -2.878 13.566 3.892 1.00 96.56 119 ALA A O 1
ATOM 938 N N . GLU A 1 120 ? -4.924 13.070 4.675 1.00 94.62 120 GLU A N 1
ATOM 939 C CA . GLU A 1 120 ? -4.522 13.027 6.085 1.00 94.62 120 GLU A CA 1
ATOM 940 C C . GLU A 1 120 ? -3.481 11.933 6.352 1.00 94.62 120 GLU A C 1
ATOM 942 O O . GLU A 1 120 ? -2.466 12.193 6.992 1.00 94.62 120 GLU A O 1
ATOM 947 N N . ALA A 1 121 ? -3.676 10.725 5.811 1.00 95.06 121 ALA A N 1
ATOM 948 C CA . ALA A 1 121 ? -2.716 9.633 5.975 1.00 95.06 121 ALA A CA 1
ATOM 949 C C . ALA A 1 121 ? -1.355 9.962 5.337 1.00 95.06 121 ALA A C 1
ATOM 951 O O . ALA A 1 121 ? -0.305 9.658 5.907 1.00 95.06 121 ALA A O 1
ATOM 952 N N . LEU A 1 122 ? -1.369 10.600 4.163 1.00 96.00 122 LEU A N 1
ATOM 953 C CA . LEU A 1 122 ? -0.164 10.949 3.410 1.00 96.00 122 LEU A CA 1
ATOM 954 C C . LEU A 1 122 ? 0.624 12.126 4.008 1.00 96.00 122 LEU A C 1
ATOM 956 O O . LEU A 1 122 ? 1.804 12.261 3.698 1.00 96.00 122 LEU A O 1
ATOM 960 N N . LYS A 1 123 ? 0.071 12.901 4.954 1.00 94.38 123 LYS A N 1
ATOM 961 C CA . LYS A 1 123 ? 0.871 13.862 5.747 1.00 94.38 123 LYS A CA 1
ATOM 962 C C . LYS A 1 123 ? 2.029 13.193 6.491 1.00 94.38 123 LYS A C 1
ATOM 964 O O . LYS A 1 123 ? 3.048 13.828 6.744 1.00 94.38 123 LYS A O 1
ATOM 969 N N . TYR A 1 124 ? 1.878 11.911 6.817 1.00 92.44 124 TYR A N 1
ATOM 970 C CA . TYR A 1 124 ? 2.867 11.127 7.548 1.00 92.44 124 TYR A CA 1
ATOM 971 C C . TYR A 1 124 ? 3.748 10.253 6.645 1.00 92.44 124 TYR A C 1
ATOM 973 O O . TYR A 1 124 ? 4.497 9.430 7.165 1.00 92.44 124 TYR A O 1
ATOM 981 N N . GLU A 1 125 ? 3.685 10.409 5.315 1.00 93.56 125 GLU A N 1
ATOM 982 C CA . GLU A 1 125 ? 4.317 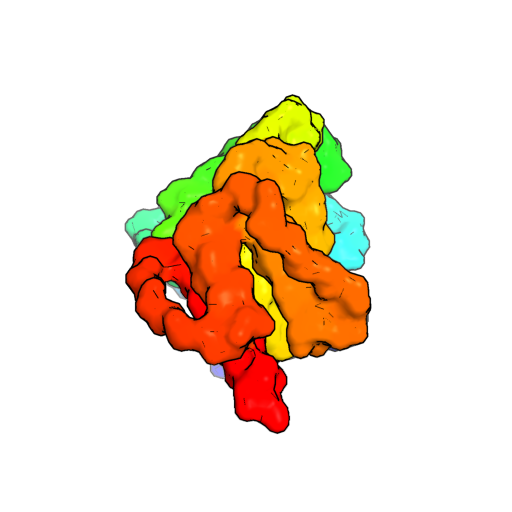9.535 4.308 1.00 93.56 125 GLU A CA 1
ATOM 983 C C . GLU A 1 125 ? 5.763 9.120 4.640 1.00 93.56 125 GLU A C 1
ATOM 985 O O . GLU A 1 125 ? 6.111 7.938 4.531 1.00 93.56 125 GLU A O 1
ATOM 990 N N . ALA A 1 126 ? 6.591 10.066 5.093 1.00 91.38 126 ALA A N 1
ATOM 991 C CA . ALA A 1 126 ? 7.996 9.836 5.436 1.00 91.38 126 ALA A CA 1
ATOM 992 C C . ALA A 1 126 ? 8.200 8.842 6.598 1.00 91.38 126 ALA A C 1
ATOM 994 O O . ALA A 1 126 ? 9.234 8.181 6.670 1.00 91.38 126 ALA A O 1
ATOM 995 N N . PHE A 1 127 ? 7.210 8.707 7.482 1.00 91.12 127 PHE A N 1
ATOM 996 C CA . PHE A 1 127 ? 7.241 7.837 8.660 1.00 91.12 127 PHE A CA 1
ATOM 997 C C . PHE A 1 127 ? 6.546 6.489 8.428 1.00 91.12 127 PHE A C 1
ATOM 999 O O . PHE A 1 127 ? 6.639 5.587 9.262 1.00 91.12 127 PHE A O 1
ATOM 1006 N N . LEU A 1 128 ? 5.843 6.332 7.303 1.00 93.25 128 LEU A N 1
ATOM 1007 C CA . LEU A 1 128 ? 5.110 5.111 6.985 1.00 93.25 128 LEU A CA 1
ATOM 1008 C C . LEU A 1 128 ? 6.047 4.011 6.481 1.00 93.25 128 LEU A C 1
ATOM 1010 O O . LEU A 1 128 ? 7.035 4.258 5.788 1.00 93.25 128 LEU A O 1
ATOM 1014 N N . SER A 1 129 ? 5.699 2.761 6.784 1.00 93.44 129 SER A N 1
ATOM 1015 C CA . SER A 1 129 ? 6.366 1.617 6.167 1.00 93.44 129 SER A CA 1
ATOM 1016 C C . SER A 1 129 ? 6.038 1.547 4.665 1.00 93.44 129 SER A C 1
ATOM 1018 O O . SER A 1 129 ? 4.971 2.016 4.246 1.00 93.44 129 SER A O 1
ATOM 1020 N N . PRO A 1 130 ? 6.889 0.900 3.845 1.00 93.31 130 PRO A N 1
ATOM 1021 C CA . PRO A 1 130 ? 6.612 0.695 2.421 1.00 93.31 130 PRO A CA 1
ATOM 1022 C C . PRO A 1 130 ? 5.255 0.030 2.146 1.00 93.31 130 PRO A C 1
ATOM 1024 O O . PRO A 1 130 ? 4.580 0.366 1.178 1.00 93.31 130 PRO A O 1
ATOM 1027 N N . GLU A 1 131 ? 4.814 -0.884 3.016 1.00 91.69 131 GLU A N 1
ATOM 1028 C CA . GLU A 1 131 ? 3.514 -1.548 2.875 1.00 91.69 131 GLU A CA 1
ATOM 1029 C C . GLU A 1 131 ? 2.345 -0.573 3.055 1.00 91.69 131 GLU A C 1
ATOM 1031 O O . GLU A 1 131 ? 1.384 -0.604 2.280 1.00 91.69 131 GLU A O 1
ATOM 1036 N N . ILE A 1 132 ? 2.416 0.301 4.062 1.00 93.56 132 ILE A N 1
ATOM 1037 C CA . ILE A 1 132 ? 1.349 1.270 4.327 1.00 93.56 132 ILE A CA 1
ATOM 1038 C C . ILE A 1 132 ? 1.351 2.344 3.240 1.00 93.56 132 ILE A C 1
ATOM 1040 O O . ILE A 1 132 ? 0.290 2.606 2.679 1.00 93.56 132 ILE A O 1
ATOM 1044 N N . ARG A 1 133 ? 2.523 2.878 2.855 1.00 95.62 133 AR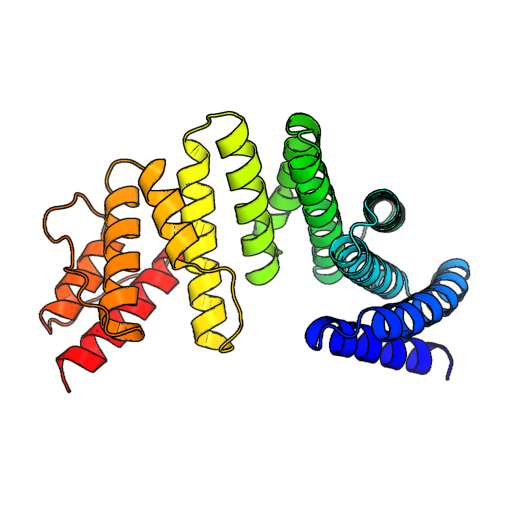G A N 1
ATOM 1045 C CA . ARG A 1 133 ? 2.646 3.811 1.718 1.00 95.62 133 ARG A CA 1
ATOM 1046 C C . ARG A 1 133 ? 2.026 3.240 0.449 1.00 95.62 133 ARG A C 1
ATOM 1048 O O . ARG A 1 133 ? 1.201 3.899 -0.175 1.00 95.62 133 ARG A O 1
ATOM 1055 N N . MET A 1 134 ? 2.356 1.993 0.106 1.00 95.50 134 MET A N 1
ATOM 1056 C CA . MET A 1 134 ? 1.795 1.309 -1.060 1.00 95.50 134 MET A CA 1
ATOM 1057 C C . MET A 1 134 ? 0.264 1.280 -1.012 1.00 95.50 134 MET A C 1
ATOM 1059 O O . MET A 1 134 ? -0.384 1.643 -1.992 1.00 95.50 134 MET A O 1
ATOM 1063 N N . LYS A 1 135 ? -0.328 0.858 0.115 1.00 95.06 135 LYS A N 1
ATOM 1064 C CA . LYS A 1 135 ? -1.791 0.821 0.274 1.00 95.06 135 LYS A CA 1
ATOM 1065 C C . LYS A 1 135 ? -2.397 2.219 0.146 1.00 95.06 135 LYS A C 1
ATOM 1067 O O . LYS A 1 135 ? -3.396 2.362 -0.557 1.00 95.06 135 LYS A O 1
ATOM 1072 N N . CYS A 1 136 ? -1.763 3.225 0.748 1.00 97.31 136 CYS A N 1
ATOM 1073 C CA . CYS A 1 136 ? -2.223 4.603 0.665 1.00 97.31 136 CYS A CA 1
ATOM 1074 C C . CYS A 1 136 ? -2.199 5.134 -0.774 1.00 97.31 136 CYS A C 1
ATOM 1076 O O . CYS A 1 136 ? -3.196 5.672 -1.249 1.00 97.31 136 CYS A O 1
ATOM 1078 N N . TYR A 1 137 ? -1.105 4.918 -1.508 1.00 97.94 137 TYR A N 1
ATOM 1079 C CA . TYR A 1 137 ? -1.000 5.322 -2.911 1.00 97.94 137 TYR A CA 1
ATOM 1080 C C . TYR A 1 137 ? -2.030 4.627 -3.799 1.00 97.94 137 TYR A C 1
ATOM 1082 O O . TYR A 1 137 ? -2.617 5.276 -4.655 1.00 97.94 137 TYR A O 1
ATOM 1090 N N . ILE A 1 138 ? -2.319 3.340 -3.575 1.00 97.25 138 ILE A N 1
ATOM 1091 C CA . ILE A 1 138 ? -3.380 2.641 -4.320 1.00 97.25 138 ILE A CA 1
ATOM 1092 C C . ILE A 1 138 ? -4.737 3.308 -4.080 1.00 97.25 138 ILE A C 1
ATOM 1094 O O . ILE A 1 138 ? -5.512 3.478 -5.021 1.00 97.25 138 ILE A O 1
ATOM 1098 N N . THR A 1 139 ? -5.049 3.665 -2.834 1.00 97.62 139 THR A N 1
ATOM 1099 C CA . THR A 1 139 ? -6.313 4.332 -2.502 1.00 97.62 139 THR A CA 1
ATOM 1100 C C . THR A 1 139 ? -6.370 5.735 -3.105 1.00 97.62 139 THR A C 1
ATOM 1102 O O . THR A 1 139 ? -7.361 6.058 -3.756 1.00 97.62 139 THR A O 1
ATOM 1105 N N . ALA A 1 140 ? -5.298 6.526 -2.986 1.00 98.38 140 ALA A N 1
ATOM 1106 C CA . ALA A 1 140 ? -5.197 7.855 -3.591 1.00 98.38 140 ALA A CA 1
ATOM 1107 C C . ALA A 1 140 ? -5.377 7.795 -5.115 1.00 98.38 140 ALA A C 1
ATOM 1109 O O . ALA A 1 140 ? -6.214 8.503 -5.669 1.00 98.38 140 ALA A O 1
ATOM 1110 N N . ALA A 1 141 ? -4.678 6.874 -5.784 1.00 98.12 141 ALA A N 1
ATOM 1111 C CA . ALA A 1 141 ? -4.786 6.676 -7.225 1.00 98.12 141 ALA A CA 1
ATOM 1112 C C . ALA A 1 141 ? -6.216 6.325 -7.663 1.00 98.12 141 ALA A C 1
ATOM 1114 O O . ALA A 1 141 ? -6.689 6.824 -8.680 1.00 98.12 141 ALA A O 1
ATOM 1115 N N . LYS A 1 142 ? -6.934 5.498 -6.890 1.00 97.81 142 LYS A N 1
ATOM 1116 C CA . LYS A 1 142 ? -8.338 5.155 -7.173 1.00 97.81 142 LYS A CA 1
ATOM 1117 C C . LYS A 1 142 ? -9.278 6.347 -7.017 1.00 97.81 142 LYS A C 1
ATOM 1119 O O . LYS A 1 142 ? -10.173 6.499 -7.844 1.00 97.81 142 LYS A O 1
ATOM 1124 N N . VAL A 1 143 ? -9.093 7.159 -5.973 1.00 98.00 143 VAL A N 1
ATOM 1125 C CA . VAL A 1 143 ? -9.871 8.392 -5.764 1.00 98.00 143 VAL A CA 1
ATOM 1126 C C . VAL A 1 143 ? -9.672 9.333 -6.953 1.00 98.00 143 VAL A C 1
ATOM 1128 O O . VAL A 1 143 ? -10.646 9.746 -7.578 1.00 98.00 143 VAL A O 1
ATOM 1131 N N . LEU A 1 144 ? -8.417 9.596 -7.319 1.00 97.94 144 LEU A N 1
ATOM 1132 C CA . LEU A 1 144 ? -8.052 10.484 -8.425 1.00 97.94 144 LEU A CA 1
ATOM 1133 C C . LEU A 1 144 ? -8.554 9.958 -9.778 1.00 97.94 144 LEU A C 1
ATOM 1135 O O . LEU A 1 144 ? -9.176 10.702 -10.532 1.00 97.94 144 LEU A O 1
ATOM 1139 N N . GLU A 1 145 ? -8.408 8.656 -10.051 1.00 97.12 145 GLU A N 1
ATOM 1140 C CA . GLU A 1 145 ? -8.941 8.018 -11.264 1.00 97.12 145 GLU A CA 1
ATOM 1141 C C . GLU A 1 145 ? -10.458 8.204 -11.385 1.00 97.12 145 GLU A C 1
ATOM 1143 O O . GLU A 1 145 ? -10.960 8.491 -12.471 1.00 97.12 145 GLU A O 1
ATOM 1148 N N . LYS A 1 146 ? -11.199 8.052 -10.281 1.00 96.00 146 LYS A N 1
ATOM 1149 C CA . LYS A 1 146 ? -12.659 8.224 -10.268 1.00 96.00 146 LYS A CA 1
ATOM 1150 C C . LYS A 1 146 ? -13.085 9.672 -10.480 1.00 96.00 146 LYS A C 1
ATOM 1152 O O . LYS A 1 146 ? -14.137 9.901 -11.070 1.00 96.00 146 LYS A O 1
ATOM 1157 N N . LYS A 1 147 ? -12.246 10.622 -10.072 1.00 94.50 147 LYS A N 1
ATOM 1158 C CA . LYS A 1 147 ? -12.415 12.056 -10.333 1.00 94.50 147 LYS A CA 1
ATOM 1159 C C . LYS A 1 147 ? -11.920 12.487 -11.723 1.00 94.50 147 LYS A C 1
ATOM 1161 O O . LYS A 1 147 ? -12.129 13.635 -12.098 1.00 94.50 147 LYS A O 1
ATOM 1166 N N . GLY A 1 148 ? -11.304 11.585 -12.493 1.00 94.69 148 GLY A N 1
ATOM 1167 C CA . GLY A 1 148 ? -10.749 11.884 -13.816 1.00 94.69 148 GLY A CA 1
ATOM 1168 C C . GLY A 1 148 ? -9.439 12.676 -13.782 1.00 94.69 148 GLY A C 1
ATOM 1169 O O . GLY A 1 148 ? -9.107 13.327 -14.767 1.00 94.69 148 GLY A O 1
ATOM 1170 N N . ASP A 1 149 ? -8.712 12.637 -12.665 1.00 96.25 149 ASP A N 1
ATOM 1171 C CA . ASP A 1 149 ? -7.447 13.348 -12.478 1.00 96.25 149 ASP A CA 1
ATOM 1172 C C . ASP A 1 149 ? -6.258 12.492 -12.957 1.00 96.25 149 ASP A C 1
ATOM 1174 O O . ASP A 1 149 ? -6.068 11.351 -12.523 1.00 96.25 149 ASP A O 1
ATOM 1178 N N . GLU A 1 150 ? -5.447 13.044 -13.862 1.00 95.62 150 GLU A N 1
ATOM 1179 C CA . GLU A 1 150 ? -4.285 12.367 -14.454 1.00 95.62 150 GLU A CA 1
ATOM 1180 C C . GLU A 1 150 ? -3.155 12.110 -13.443 1.00 95.62 150 GLU A C 1
ATOM 1182 O O . GLU A 1 150 ? -2.381 11.162 -13.614 1.00 95.62 150 GLU A O 1
ATOM 1187 N N . SER A 1 151 ? -3.103 12.856 -12.333 1.00 96.19 151 SER A N 1
ATOM 1188 C CA . SER A 1 151 ? -2.147 12.614 -11.239 1.00 96.19 151 SER A CA 1
ATOM 1189 C C . SER A 1 151 ? -2.320 11.236 -10.583 1.00 96.19 151 SER A C 1
ATOM 1191 O O . SER A 1 151 ? -1.391 10.729 -9.946 1.00 96.19 151 SER A O 1
ATOM 1193 N N . ALA A 1 152 ? -3.449 10.552 -10.823 1.00 98.00 152 ALA A N 1
ATOM 1194 C CA . ALA A 1 152 ? -3.627 9.140 -10.487 1.00 98.00 152 ALA A CA 1
ATOM 1195 C C . ALA A 1 152 ? -2.479 8.260 -11.016 1.00 98.00 152 ALA A C 1
ATOM 1197 O O . ALA A 1 152 ? -2.097 7.284 -10.365 1.00 98.00 152 ALA A O 1
ATOM 1198 N N . GLY A 1 153 ? -1.922 8.601 -12.184 1.00 98.12 153 GLY A N 1
ATOM 1199 C CA . GLY A 1 153 ? -0.831 7.864 -12.817 1.00 98.12 153 GLY A CA 1
ATOM 1200 C C . GLY A 1 153 ? 0.427 7.791 -11.961 1.00 98.12 153 GLY A C 1
ATOM 1201 O O . GLY A 1 153 ? 1.029 6.721 -11.853 1.00 98.12 153 GLY A O 1
ATOM 1202 N N . GLU A 1 154 ? 0.787 8.891 -11.301 1.00 98.00 154 GLU A N 1
ATOM 1203 C CA . GLU A 1 154 ? 1.956 8.942 -10.425 1.00 98.00 154 GLU A CA 1
ATOM 1204 C C . GLU A 1 154 ? 1.757 8.023 -9.218 1.00 98.00 154 GLU A C 1
ATOM 1206 O O . GLU A 1 154 ? 2.573 7.134 -8.980 1.00 98.00 154 GLU A O 1
ATOM 1211 N N . PHE A 1 155 ? 0.630 8.137 -8.513 1.00 98.12 155 PHE A N 1
ATOM 1212 C CA . PHE A 1 155 ? 0.334 7.260 -7.378 1.00 98.12 155 PHE A CA 1
ATOM 1213 C C . PHE A 1 155 ? 0.279 5.779 -7.777 1.00 98.12 155 PHE A C 1
ATOM 1215 O O . PHE A 1 155 ? 0.796 4.923 -7.048 1.00 98.12 155 PHE A O 1
ATOM 1222 N N . TYR A 1 156 ? -0.271 5.456 -8.953 1.00 98.25 156 TYR A N 1
ATOM 1223 C CA . TYR A 1 156 ? -0.215 4.094 -9.479 1.00 98.25 156 TYR A CA 1
ATOM 1224 C C . TYR A 1 156 ? 1.223 3.623 -9.697 1.00 98.25 156 TYR A C 1
ATOM 1226 O O . TYR A 1 156 ? 1.563 2.527 -9.248 1.00 98.25 156 TYR A O 1
ATOM 1234 N N . PHE A 1 157 ? 2.085 4.447 -10.290 1.00 98.44 157 PHE A N 1
ATOM 1235 C CA . PHE A 1 157 ? 3.492 4.114 -10.513 1.00 98.44 157 PHE A CA 1
ATOM 1236 C C . PHE A 1 157 ? 4.261 3.898 -9.204 1.00 98.44 157 PHE A C 1
ATOM 1238 O O . PHE A 1 157 ? 4.875 2.844 -9.024 1.00 98.44 157 PHE A O 1
ATOM 1245 N N . ARG A 1 158 ? 4.155 4.832 -8.248 1.00 98.00 158 ARG A N 1
ATOM 1246 C CA . ARG A 1 158 ? 4.796 4.720 -6.924 1.00 98.00 158 ARG A CA 1
ATOM 1247 C C . ARG A 1 158 ? 4.330 3.457 -6.193 1.00 98.00 158 ARG A C 1
ATOM 1249 O O . ARG A 1 158 ? 5.134 2.703 -5.642 1.00 98.00 158 ARG A O 1
ATOM 1256 N N . SER A 1 159 ? 3.027 3.164 -6.250 1.00 96.94 159 SER A N 1
ATOM 1257 C CA . SER A 1 159 ? 2.475 1.940 -5.661 1.00 96.94 159 SER A CA 1
ATOM 1258 C C . SER A 1 159 ? 2.964 0.661 -6.348 1.00 96.94 159 SER A C 1
ATOM 1260 O O . SER A 1 159 ? 3.230 -0.320 -5.656 1.00 96.94 159 SER A O 1
ATOM 1262 N N . ALA A 1 160 ? 3.134 0.660 -7.675 1.00 96.94 160 ALA A N 1
ATOM 1263 C CA . ALA A 1 160 ? 3.638 -0.483 -8.436 1.00 96.94 160 ALA A CA 1
ATOM 1264 C C . ALA A 1 160 ? 5.092 -0.810 -8.067 1.00 96.94 160 ALA A C 1
ATOM 1266 O O . ALA A 1 160 ? 5.426 -1.973 -7.826 1.00 96.94 160 ALA A O 1
ATOM 1267 N N . CYS A 1 161 ? 5.930 0.222 -7.950 1.00 97.12 161 CYS A N 1
ATOM 1268 C CA . CYS A 1 161 ? 7.318 0.129 -7.504 1.00 97.12 161 CYS A CA 1
ATOM 1269 C C . CYS A 1 161 ? 7.424 -0.494 -6.102 1.00 97.12 161 CYS A C 1
ATOM 1271 O O . CYS A 1 161 ? 8.106 -1.506 -5.907 1.00 97.12 161 CYS A O 1
ATOM 1273 N N . LEU A 1 162 ? 6.669 0.036 -5.136 1.00 95.56 162 LEU A N 1
ATOM 1274 C CA . LEU A 1 162 ? 6.615 -0.510 -3.778 1.00 95.56 162 LEU A CA 1
ATOM 1275 C C . LEU A 1 162 ? 6.093 -1.951 -3.741 1.00 95.56 162 LEU A C 1
ATOM 1277 O O . LEU A 1 162 ? 6.688 -2.816 -3.093 1.00 95.56 162 LEU A O 1
ATOM 1281 N N . ALA A 1 163 ? 5.013 -2.229 -4.472 1.00 94.56 163 ALA A N 1
ATOM 1282 C CA . ALA A 1 163 ? 4.413 -3.553 -4.565 1.00 94.56 163 ALA A CA 1
ATOM 1283 C C . ALA A 1 163 ? 5.394 -4.595 -5.121 1.00 94.56 163 ALA A C 1
ATOM 1285 O O . ALA A 1 163 ? 5.442 -5.722 -4.614 1.00 94.56 163 ALA A O 1
ATOM 1286 N N . PHE A 1 164 ? 6.193 -4.223 -6.123 1.00 94.31 164 PHE A N 1
ATOM 1287 C CA . PHE A 1 164 ? 7.237 -5.074 -6.684 1.00 94.31 164 PHE A CA 1
ATOM 1288 C C . PHE A 1 164 ? 8.386 -5.313 -5.696 1.00 94.31 164 PHE A C 1
ATOM 1290 O O . PHE A 1 164 ? 8.827 -6.453 -5.535 1.00 94.31 164 PHE A O 1
ATOM 1297 N N . ASN A 1 165 ? 8.842 -4.277 -4.988 1.00 93.44 165 ASN A N 1
ATOM 1298 C CA . ASN A 1 165 ? 9.911 -4.411 -3.994 1.00 93.44 165 ASN A CA 1
ATOM 1299 C C . ASN A 1 165 ? 9.499 -5.337 -2.839 1.00 93.44 165 ASN A C 1
ATOM 1301 O O . ASN A 1 165 ? 10.262 -6.228 -2.458 1.00 93.44 165 ASN A O 1
ATOM 1305 N N . LEU A 1 166 ? 8.265 -5.201 -2.346 1.00 91.31 166 LEU A N 1
ATOM 1306 C CA . LEU A 1 166 ? 7.700 -6.088 -1.324 1.00 91.31 166 LEU A CA 1
ATOM 1307 C C . LEU A 1 166 ? 7.564 -7.532 -1.827 1.00 91.31 166 LEU A C 1
ATOM 1309 O O . LEU A 1 166 ? 7.914 -8.470 -1.107 1.00 91.31 166 LEU A O 1
ATOM 1313 N N . PHE A 1 167 ? 7.118 -7.726 -3.074 1.00 90.19 167 PHE A N 1
ATOM 1314 C CA . PHE A 1 167 ? 7.089 -9.047 -3.709 1.00 90.19 167 PHE A CA 1
ATOM 1315 C C . PHE A 1 167 ? 8.488 -9.672 -3.762 1.00 90.19 167 PHE A C 1
ATOM 1317 O O . PHE A 1 167 ? 8.662 -10.825 -3.371 1.00 90.19 167 PHE A O 1
ATOM 1324 N N . ARG A 1 168 ? 9.499 -8.910 -4.190 1.00 89.31 168 ARG A N 1
ATOM 1325 C CA . ARG A 1 168 ? 10.885 -9.388 -4.259 1.00 89.31 168 ARG A CA 1
ATOM 1326 C C . ARG A 1 168 ? 11.453 -9.777 -2.902 1.00 89.31 168 ARG A C 1
ATOM 1328 O O . ARG A 1 168 ? 12.213 -10.738 -2.830 1.00 89.31 168 ARG A O 1
ATOM 1335 N N . GLN A 1 169 ? 11.137 -9.016 -1.859 1.00 87.19 169 GLN A N 1
ATOM 1336 C CA . GLN A 1 169 ? 11.700 -9.233 -0.532 1.00 87.19 169 GLN A CA 1
ATOM 1337 C C . GLN A 1 169 ? 11.030 -10.397 0.205 1.00 87.19 169 GLN A C 1
ATOM 1339 O O . GLN A 1 169 ? 11.720 -11.172 0.864 1.00 87.19 169 GLN A O 1
ATOM 1344 N N . PHE A 1 170 ? 9.706 -10.531 0.098 1.00 81.94 170 PHE A N 1
ATOM 1345 C CA . PHE A 1 170 ? 8.938 -11.445 0.948 1.00 81.94 170 PHE A CA 1
ATOM 1346 C C . PHE A 1 170 ? 8.181 -12.540 0.186 1.00 81.94 170 PHE A C 1
ATOM 1348 O O . PHE A 1 170 ? 7.511 -13.356 0.815 1.00 81.94 170 PHE A O 1
ATOM 1355 N N . GLY A 1 171 ? 8.232 -12.562 -1.151 1.00 74.00 171 GLY A N 1
ATOM 1356 C CA . GLY A 1 171 ? 7.453 -13.500 -1.971 1.00 74.00 171 GLY A CA 1
ATOM 1357 C C . GLY A 1 171 ? 5.937 -13.343 -1.800 1.00 74.00 171 GLY A C 1
ATOM 1358 O O . GLY A 1 171 ? 5.180 -14.264 -2.100 1.00 74.00 171 GLY A O 1
ATOM 1359 N N . TYR A 1 172 ? 5.497 -12.201 -1.263 1.00 57.28 172 TYR A N 1
ATOM 1360 C CA . TYR A 1 172 ? 4.119 -11.974 -0.849 1.00 57.28 172 TYR A CA 1
ATOM 1361 C C . TYR A 1 172 ? 3.161 -11.942 -2.041 1.00 57.28 172 TYR A C 1
ATOM 1363 O O . TYR A 1 172 ? 3.516 -11.508 -3.139 1.00 57.28 172 TYR A O 1
ATOM 1371 N N . SER A 1 173 ? 1.900 -12.291 -1.780 1.00 55.91 173 SER A N 1
ATOM 1372 C CA . SER A 1 173 ? 0.743 -11.950 -2.611 1.00 55.91 173 SER A CA 1
ATOM 1373 C C . SER A 1 173 ? 0.498 -10.434 -2.571 1.00 55.91 173 SER A C 1
ATOM 1375 O O . SER A 1 173 ? -0.456 -9.952 -1.963 1.00 55.91 173 SER A O 1
ATOM 1377 N N . SER A 1 174 ? 1.428 -9.676 -3.145 1.00 56.66 174 SER A N 1
ATOM 1378 C CA . SER A 1 174 ? 1.301 -8.242 -3.390 1.00 56.66 174 SER A CA 1
ATOM 1379 C C . SER A 1 174 ? 0.142 -8.010 -4.374 1.00 56.66 174 SER A C 1
ATOM 1381 O O . SER A 1 174 ? -0.117 -8.896 -5.201 1.00 56.66 174 SER A O 1
ATOM 1383 N N . PRO A 1 175 ? -0.583 -6.872 -4.330 1.00 60.28 175 PRO A N 1
ATOM 1384 C CA . PRO A 1 175 ? -1.442 -6.483 -5.447 1.00 60.28 175 PRO A CA 1
ATOM 1385 C C . PRO A 1 175 ? -0.672 -6.658 -6.759 1.00 60.28 175 PRO A C 1
ATOM 1387 O O . PRO A 1 175 ? 0.536 -6.431 -6.796 1.00 60.28 175 PRO A O 1
ATOM 1390 N N . ASN A 1 176 ? -1.354 -7.120 -7.810 1.00 82.62 176 ASN A N 1
ATOM 1391 C CA . ASN A 1 176 ? -0.728 -7.422 -9.095 1.00 82.62 176 ASN A CA 1
ATOM 1392 C C . ASN A 1 176 ? -0.040 -6.154 -9.637 1.00 82.62 176 ASN A C 1
ATOM 1394 O O . ASN A 1 176 ? -0.683 -5.325 -10.275 1.00 82.62 176 ASN A O 1
ATOM 1398 N N . PHE A 1 177 ? 1.252 -5.973 -9.339 1.00 88.81 177 PHE A N 1
ATOM 1399 C CA . PHE A 1 177 ? 1.996 -4.746 -9.640 1.00 88.81 177 PHE A CA 1
ATOM 1400 C C . PHE A 1 177 ? 2.067 -4.496 -11.146 1.00 88.81 177 PHE A C 1
ATOM 1402 O O . PHE A 1 177 ? 2.189 -3.352 -11.561 1.00 88.81 177 PHE A O 1
ATOM 1409 N N . VAL A 1 178 ? 1.898 -5.539 -11.968 1.00 91.31 178 VAL A N 1
ATOM 1410 C CA . VAL A 1 178 ? 1.733 -5.411 -13.421 1.00 91.31 178 VAL A CA 1
ATOM 1411 C C . VAL A 1 178 ? 0.485 -4.588 -13.743 1.00 91.31 178 VAL A C 1
ATOM 1413 O O . VAL A 1 178 ? 0.575 -3.646 -14.518 1.00 91.31 178 VAL A O 1
ATOM 1416 N N . VAL A 1 179 ? -0.647 -4.862 -13.085 1.00 93.62 179 VAL A N 1
ATOM 1417 C CA . VAL A 1 179 ? -1.891 -4.082 -13.242 1.00 93.62 179 VAL A CA 1
ATOM 1418 C C . VAL A 1 179 ? -1.715 -2.649 -12.739 1.00 93.62 179 VAL A C 1
ATOM 1420 O O . VAL A 1 179 ? -2.287 -1.723 -13.309 1.00 93.62 179 VAL A O 1
ATOM 1423 N N . LEU A 1 180 ? -0.924 -2.442 -11.681 1.00 96.50 180 LEU A N 1
ATOM 1424 C CA . LEU A 1 180 ? -0.613 -1.094 -11.195 1.00 96.50 180 LEU A CA 1
ATOM 1425 C C . LEU A 1 180 ? 0.232 -0.316 -12.217 1.00 96.50 180 LEU A C 1
ATOM 1427 O O . LEU A 1 180 ? -0.093 0.834 -12.495 1.00 96.50 180 LEU A O 1
ATOM 1431 N N . PHE A 1 181 ? 1.237 -0.942 -12.841 1.00 96.88 181 PHE A N 1
ATOM 1432 C CA . PHE A 1 181 ? 1.982 -0.330 -13.948 1.00 96.88 181 PHE A CA 1
ATOM 1433 C C . PHE A 1 181 ? 1.093 -0.056 -15.170 1.00 96.88 181 PHE A C 1
ATOM 1435 O O . PHE A 1 181 ? 1.168 1.029 -15.734 1.00 96.88 181 PHE A O 1
ATOM 1442 N N . GLU A 1 182 ? 0.202 -0.979 -15.549 1.00 95.62 182 GLU A N 1
ATOM 1443 C CA . GLU A 1 182 ? -0.746 -0.766 -16.656 1.00 95.62 182 GLU A CA 1
ATOM 1444 C C . GLU A 1 182 ? -1.679 0.418 -16.394 1.00 95.62 182 GLU A C 1
ATOM 1446 O O . GLU A 1 182 ? -1.922 1.236 -17.283 1.00 95.62 182 GLU A O 1
ATOM 1451 N N . LYS A 1 183 ? -2.186 0.532 -15.161 1.00 97.12 183 LYS A N 1
ATOM 1452 C CA . LYS A 1 183 ? -2.961 1.697 -14.736 1.00 97.12 183 LYS A CA 1
ATOM 1453 C C . LYS A 1 183 ? -2.109 2.961 -14.780 1.00 97.12 183 LYS A C 1
ATOM 1455 O O . LYS A 1 183 ? -2.577 3.949 -15.328 1.00 97.12 183 LYS A O 1
ATOM 1460 N N . ALA A 1 184 ? -0.870 2.929 -14.293 1.00 97.75 184 ALA A N 1
ATOM 1461 C CA . ALA A 1 184 ? 0.036 4.071 -14.369 1.00 97.75 184 ALA A CA 1
ATOM 1462 C C . ALA A 1 184 ? 0.245 4.539 -15.820 1.00 97.75 184 ALA A C 1
ATOM 1464 O O . ALA A 1 184 ? 0.028 5.706 -16.125 1.00 97.75 184 ALA A O 1
ATOM 1465 N N . GLU A 1 185 ? 0.558 3.629 -16.747 1.00 96.31 185 GLU A N 1
ATOM 1466 C CA . GLU A 1 185 ? 0.773 3.930 -18.173 1.00 96.31 185 GLU A CA 1
ATOM 1467 C C . GLU A 1 185 ? -0.440 4.573 -18.863 1.00 96.31 185 GLU A C 1
ATOM 1469 O O . GLU A 1 185 ? -0.274 5.322 -19.834 1.00 96.31 185 GLU A O 1
ATOM 1474 N N . LYS A 1 186 ? -1.656 4.275 -18.387 1.00 96.62 186 LYS A N 1
ATOM 1475 C CA . LYS A 1 186 ? -2.892 4.863 -18.912 1.00 96.62 186 LYS A CA 1
ATOM 1476 C C . LYS A 1 186 ? -2.975 6.366 -18.633 1.00 96.62 186 LYS A C 1
ATOM 1478 O O . LYS A 1 186 ? -3.480 7.087 -19.487 1.00 96.62 186 LYS A O 1
ATOM 1483 N N . PHE A 1 187 ? -2.506 6.810 -17.468 1.00 97.31 187 PHE A N 1
ATOM 1484 C CA . PHE A 1 187 ? -2.613 8.202 -17.015 1.00 97.31 187 PHE A CA 1
ATOM 1485 C C . PHE A 1 187 ? -1.313 8.998 -17.197 1.00 97.31 187 PHE A C 1
ATOM 1487 O O . PHE A 1 187 ? -1.361 10.207 -17.368 1.00 97.31 187 PHE A O 1
ATOM 1494 N N . LEU A 1 188 ? -0.153 8.336 -17.184 1.00 97.38 188 LEU A N 1
ATOM 1495 C CA . LEU A 1 188 ? 1.146 8.995 -17.316 1.00 97.38 188 LEU A CA 1
ATOM 1496 C C . LEU A 1 188 ? 1.457 9.434 -18.755 1.00 97.38 188 LEU A C 1
ATOM 1498 O O . LEU A 1 188 ? 1.037 8.815 -19.743 1.00 97.38 188 LEU A O 1
ATOM 1502 N N . SER A 1 189 ? 2.321 10.446 -18.848 1.00 95.44 189 SER A N 1
ATOM 1503 C CA . SER A 1 189 ? 2.945 10.966 -20.069 1.00 95.44 189 SER A CA 1
ATOM 1504 C C . SER A 1 189 ? 4.463 11.130 -19.900 1.00 95.44 189 SER A C 1
ATOM 1506 O O . SER A 1 189 ? 4.977 11.057 -18.784 1.00 95.44 189 SER A O 1
ATOM 1508 N N . GLY A 1 190 ? 5.177 11.365 -21.007 1.00 96.12 190 GLY A N 1
ATOM 1509 C CA . GLY A 1 190 ? 6.622 11.627 -21.013 1.00 96.12 190 GLY A CA 1
ATOM 1510 C C . GLY A 1 190 ? 7.459 10.496 -20.409 1.00 96.12 190 GLY A C 1
ATOM 1511 O O . GLY A 1 190 ? 7.074 9.323 -20.463 1.00 96.12 190 GLY A O 1
ATOM 1512 N N . GLU A 1 191 ? 8.580 10.864 -19.785 1.00 97.19 191 GLU A N 1
ATOM 1513 C CA . GLU A 1 191 ? 9.555 9.919 -19.228 1.00 97.19 191 GLU A CA 1
ATOM 1514 C C . GLU A 1 191 ? 8.958 8.924 -18.223 1.00 97.19 191 GLU A C 1
ATOM 1516 O O . GLU A 1 191 ? 9.272 7.735 -18.277 1.00 97.19 191 GLU A O 1
ATOM 1521 N N . MET A 1 192 ? 8.057 9.361 -17.332 1.00 96.56 192 MET A N 1
ATOM 1522 C CA . MET A 1 192 ? 7.467 8.467 -16.320 1.00 96.56 192 MET A CA 1
ATOM 1523 C C . MET A 1 192 ? 6.617 7.362 -16.955 1.00 96.56 192 MET A C 1
ATOM 1525 O O . MET A 1 192 ? 6.604 6.231 -16.464 1.00 96.56 192 MET A O 1
ATOM 1529 N N . LYS A 1 193 ? 5.928 7.657 -18.066 1.00 97.56 193 LYS A N 1
ATOM 1530 C CA . LYS A 1 193 ? 5.188 6.639 -18.822 1.00 97.56 193 LYS A CA 1
ATOM 1531 C C . LYS A 1 193 ? 6.141 5.610 -19.426 1.00 97.56 193 LYS A C 1
ATOM 1533 O O . LYS A 1 193 ? 5.860 4.412 -19.358 1.00 97.56 193 LYS A O 1
ATOM 1538 N N . GLY A 1 194 ? 7.251 6.064 -20.012 1.00 97.88 194 GLY A N 1
ATOM 1539 C CA . GLY A 1 194 ? 8.274 5.178 -20.566 1.00 97.88 194 GLY A CA 1
ATOM 1540 C C . GLY A 1 194 ? 8.926 4.313 -19.498 1.00 97.88 194 GLY A C 1
ATOM 1541 O O . GLY A 1 194 ? 9.018 3.101 -19.679 1.00 97.88 194 GLY A O 1
ATOM 1542 N N . ASP A 1 195 ? 9.279 4.896 -18.353 1.00 98.19 195 ASP A N 1
ATOM 1543 C CA . ASP A 1 195 ? 9.812 4.167 -17.201 1.00 98.19 195 ASP A CA 1
ATOM 1544 C C . ASP A 1 195 ? 8.841 3.074 -16.733 1.00 98.19 195 ASP A C 1
ATOM 1546 O O . ASP A 1 195 ? 9.239 1.915 -16.594 1.00 98.19 195 ASP A O 1
ATOM 1550 N N . ALA A 1 196 ? 7.556 3.406 -16.554 1.00 97.75 196 ALA A N 1
ATOM 1551 C CA . ALA A 1 196 ? 6.518 2.446 -16.179 1.00 97.75 196 ALA A CA 1
ATOM 1552 C C . ALA A 1 196 ? 6.412 1.292 -17.187 1.00 97.75 196 ALA A C 1
ATOM 1554 O O . ALA A 1 196 ? 6.435 0.119 -16.798 1.00 97.75 196 ALA A O 1
ATOM 1555 N N . ALA A 1 197 ? 6.376 1.611 -18.484 1.00 97.50 197 ALA A N 1
ATOM 1556 C CA . ALA A 1 197 ? 6.303 0.617 -19.546 1.00 97.50 197 ALA A CA 1
ATOM 1557 C C . ALA A 1 197 ? 7.553 -0.279 -19.587 1.00 97.50 197 ALA A C 1
ATOM 1559 O O . ALA A 1 197 ? 7.431 -1.503 -19.690 1.00 97.50 197 ALA A O 1
ATOM 1560 N N . ILE A 1 198 ? 8.756 0.290 -19.484 1.00 98.12 198 ILE A N 1
ATOM 1561 C CA . ILE A 1 198 ? 10.019 -0.462 -19.496 1.00 98.12 198 ILE A CA 1
ATOM 1562 C C . ILE A 1 198 ? 10.105 -1.374 -18.272 1.00 98.12 198 ILE A C 1
ATOM 1564 O O . ILE A 1 198 ? 10.379 -2.566 -18.431 1.00 98.12 198 ILE A O 1
ATOM 1568 N N . MET A 1 199 ? 9.816 -0.860 -17.071 1.00 97.75 199 MET A N 1
ATOM 1569 C CA . MET A 1 199 ? 9.812 -1.654 -15.839 1.00 97.75 199 MET A CA 1
ATOM 1570 C C . MET A 1 199 ? 8.821 -2.812 -15.929 1.00 97.75 199 MET A C 1
ATOM 1572 O O . MET A 1 199 ? 9.211 -3.962 -15.717 1.00 97.75 199 MET A O 1
ATOM 1576 N N . LYS A 1 200 ? 7.568 -2.549 -16.320 1.00 96.19 200 LYS A N 1
ATOM 1577 C CA . LYS A 1 200 ? 6.544 -3.587 -16.494 1.00 96.19 200 LYS A CA 1
ATOM 1578 C C . LYS A 1 200 ? 6.997 -4.676 -17.465 1.00 96.19 200 LYS A C 1
ATOM 1580 O O . LYS A 1 200 ? 6.950 -5.862 -17.131 1.00 96.19 200 LYS A O 1
ATOM 1585 N N . ASN A 1 201 ? 7.451 -4.293 -18.661 1.00 95.81 201 ASN A N 1
ATOM 1586 C CA . ASN A 1 201 ? 7.858 -5.248 -19.694 1.00 95.81 201 ASN A CA 1
ATOM 1587 C C . ASN A 1 201 ? 9.117 -6.029 -19.285 1.00 95.81 201 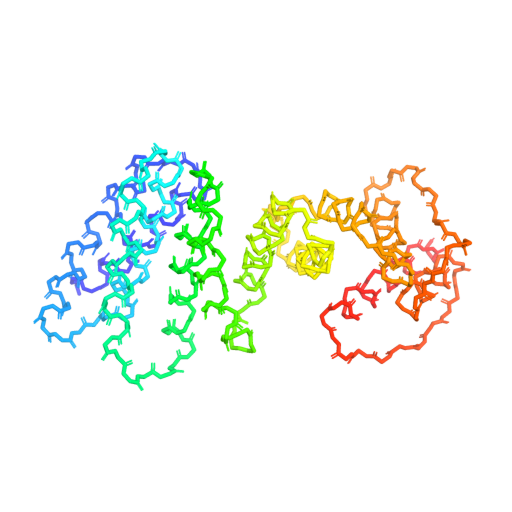ASN A C 1
ATOM 1589 O O . ASN A 1 201 ? 9.194 -7.234 -19.531 1.00 95.81 201 ASN A O 1
ATOM 1593 N N . ALA A 1 202 ? 10.074 -5.394 -18.601 1.00 96.25 202 ALA A N 1
ATOM 1594 C CA . ALA A 1 202 ? 11.242 -6.073 -18.047 1.00 96.25 202 ALA A CA 1
ATOM 1595 C C . ALA A 1 202 ? 10.843 -7.103 -16.987 1.00 96.25 202 ALA A C 1
ATOM 1597 O O . ALA A 1 202 ? 11.333 -8.236 -17.011 1.00 96.25 202 ALA A O 1
ATOM 1598 N N . ILE A 1 203 ? 9.914 -6.752 -16.095 1.00 93.31 203 ILE A N 1
ATOM 1599 C CA . ILE A 1 203 ? 9.406 -7.688 -15.094 1.00 93.31 203 ILE A CA 1
ATOM 1600 C C . ILE A 1 203 ? 8.730 -8.884 -15.782 1.00 93.31 203 ILE A C 1
ATOM 1602 O O . ILE A 1 203 ? 9.096 -10.033 -15.524 1.00 93.31 203 ILE A O 1
ATOM 1606 N N . MET A 1 204 ? 7.816 -8.631 -16.721 1.00 92.56 204 MET A N 1
ATOM 1607 C CA . MET A 1 204 ? 7.119 -9.674 -17.485 1.00 92.56 204 MET A CA 1
ATOM 1608 C C . MET A 1 204 ? 8.085 -10.603 -18.233 1.00 92.56 204 MET A C 1
ATOM 1610 O O . MET A 1 204 ? 7.970 -11.829 -18.138 1.00 92.56 204 MET A O 1
ATOM 1614 N N . LYS A 1 205 ? 9.083 -10.037 -18.917 1.00 93.25 205 LYS A N 1
ATOM 1615 C CA . LYS A 1 205 ? 10.068 -10.797 -19.691 1.00 93.25 205 LYS A CA 1
ATOM 1616 C C . LYS A 1 205 ? 10.994 -11.620 -18.808 1.00 93.25 205 LYS A C 1
ATOM 1618 O O . LYS A 1 205 ? 11.165 -12.815 -19.031 1.00 93.25 205 LYS A O 1
ATOM 1623 N N . TYR A 1 206 ? 11.605 -11.005 -17.802 1.00 91.56 206 TYR A N 1
ATOM 1624 C CA . TYR A 1 206 ? 12.704 -11.643 -17.084 1.00 91.56 206 TYR A CA 1
ATOM 1625 C C . TYR A 1 206 ? 12.251 -12.412 -15.847 1.00 91.56 206 TYR A C 1
ATOM 1627 O O . TYR A 1 206 ? 12.893 -13.407 -15.510 1.00 91.56 206 TYR A O 1
ATOM 1635 N N . TYR A 1 207 ? 11.175 -12.013 -15.164 1.00 89.38 207 TYR A N 1
ATOM 1636 C CA . TYR A 1 207 ? 10.671 -12.727 -13.981 1.00 89.38 207 TYR A CA 1
ATOM 1637 C C . TYR A 1 207 ? 9.641 -13.783 -14.356 1.00 89.38 207 TYR A C 1
ATOM 1639 O O . TYR A 1 207 ? 9.731 -14.902 -13.856 1.00 89.38 207 TYR A O 1
ATOM 1647 N N . TYR A 1 208 ? 8.728 -13.457 -15.272 1.00 88.06 208 TYR A N 1
ATOM 1648 C CA . TYR A 1 208 ? 7.637 -14.356 -15.656 1.00 88.06 208 TYR A CA 1
ATOM 1649 C C . TYR A 1 208 ? 7.867 -15.105 -16.973 1.00 88.06 208 TYR A C 1
ATOM 1651 O O . TYR A 1 208 ? 7.091 -16.001 -17.291 1.00 88.06 208 TYR A O 1
ATOM 1659 N N . ARG A 1 209 ? 8.939 -14.795 -17.722 1.00 86.50 209 ARG A N 1
ATOM 1660 C CA . ARG A 1 209 ? 9.247 -15.410 -19.031 1.00 86.50 209 ARG A CA 1
ATOM 1661 C C . ARG A 1 209 ? 8.103 -15.280 -20.041 1.00 86.50 209 ARG A C 1
ATOM 1663 O O . ARG A 1 209 ? 7.934 -16.129 -20.913 1.00 86.50 209 ARG A O 1
ATOM 1670 N N . VAL A 1 210 ? 7.333 -14.203 -19.935 1.00 85.81 210 VAL A N 1
ATOM 1671 C CA . VAL A 1 210 ? 6.309 -13.841 -20.916 1.00 85.81 210 VAL A CA 1
ATOM 1672 C C . VAL A 1 210 ? 6.990 -13.046 -22.028 1.00 85.81 210 VAL A C 1
ATOM 1674 O O . VAL A 1 210 ? 7.829 -12.200 -21.738 1.00 85.81 210 VAL A O 1
ATOM 1677 N N . GLY A 1 211 ? 6.657 -13.317 -23.295 1.00 74.56 211 GLY A N 1
ATOM 1678 C CA . GLY A 1 211 ? 7.297 -12.749 -24.496 1.00 74.56 211 GLY A CA 1
ATOM 1679 C C . GLY A 1 211 ? 7.084 -11.245 -24.731 1.00 74.56 211 GLY A C 1
ATOM 1680 O O . GLY A 1 211 ? 6.866 -10.828 -25.862 1.00 74.56 211 GLY A O 1
ATOM 1681 N N . ALA A 1 212 ? 7.122 -10.433 -23.679 1.00 76.06 212 ALA A N 1
ATOM 1682 C CA . ALA A 1 212 ? 7.059 -8.984 -23.738 1.00 76.06 212 ALA A CA 1
ATOM 1683 C C . ALA A 1 212 ? 8.360 -8.414 -24.329 1.00 76.06 212 ALA A C 1
ATOM 1685 O O . ALA A 1 212 ? 9.457 -8.713 -23.848 1.00 76.06 212 ALA A O 1
ATOM 1686 N N . ALA A 1 213 ? 8.254 -7.595 -25.377 1.00 88.12 213 ALA A N 1
ATOM 1687 C CA . ALA A 1 213 ? 9.383 -6.827 -25.895 1.00 88.12 213 ALA A CA 1
ATOM 1688 C C . ALA A 1 213 ? 9.668 -5.624 -24.980 1.00 88.12 213 ALA A C 1
ATOM 1690 O O . ALA A 1 213 ? 8.745 -5.040 -24.416 1.00 88.12 213 ALA A O 1
ATOM 1691 N N . LEU A 1 214 ? 10.942 -5.248 -24.833 1.00 91.94 214 LEU A N 1
ATOM 1692 C CA . LEU A 1 214 ? 11.288 -4.006 -24.142 1.00 91.94 214 LEU A CA 1
ATOM 1693 C C . LEU A 1 214 ? 11.058 -2.828 -25.096 1.00 91.94 214 LEU A C 1
ATOM 1695 O O . LEU A 1 214 ? 11.556 -2.874 -26.223 1.00 91.94 214 LEU A O 1
ATOM 1699 N N . PRO A 1 215 ? 10.314 -1.791 -24.686 1.00 91.69 215 PRO A N 1
ATOM 1700 C CA . PRO A 1 215 ? 10.013 -0.670 -25.561 1.00 91.69 215 PRO A CA 1
ATOM 1701 C C . PRO A 1 215 ? 11.186 0.328 -25.594 1.00 91.69 215 PRO A C 1
ATOM 1703 O O . PRO A 1 215 ? 11.193 1.314 -24.867 1.00 91.69 215 PRO A O 1
ATOM 1706 N N . GLU A 1 216 ? 12.181 0.064 -26.447 1.00 90.88 216 GLU A N 1
ATOM 1707 C CA . GLU A 1 216 ? 13.441 0.836 -26.525 1.00 90.88 216 GLU A CA 1
ATOM 1708 C C . GLU A 1 216 ? 13.294 2.271 -27.057 1.00 90.88 216 GLU A C 1
ATOM 1710 O O . GLU A 1 216 ? 14.182 3.086 -26.849 1.00 90.88 216 GLU A O 1
ATOM 1715 N N . ASN A 1 217 ? 12.196 2.582 -27.751 1.00 91.62 217 ASN A N 1
ATOM 1716 C CA . ASN A 1 217 ? 12.000 3.879 -28.414 1.00 91.62 217 ASN A CA 1
ATOM 1717 C C . ASN A 1 217 ? 11.095 4.841 -27.623 1.00 91.62 217 ASN A C 1
ATOM 1719 O O . ASN A 1 217 ? 10.695 5.872 -28.162 1.00 91.62 217 ASN A O 1
ATOM 1723 N N . LEU A 1 218 ? 10.687 4.483 -26.401 1.00 93.38 218 LEU A N 1
ATOM 1724 C CA . LEU A 1 218 ? 9.887 5.381 -25.568 1.00 93.38 218 LEU A CA 1
ATOM 1725 C C . LEU A 1 218 ? 10.778 6.447 -24.936 1.00 93.38 218 LEU A C 1
ATOM 1727 O O . LEU A 1 218 ? 11.903 6.164 -24.549 1.00 93.38 218 LEU A O 1
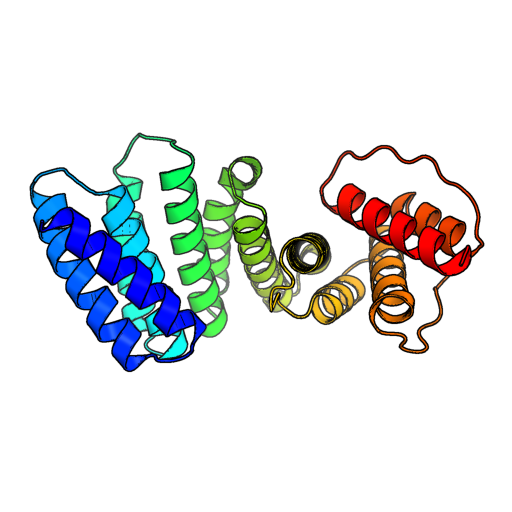ATOM 1731 N N . GLU A 1 219 ? 10.249 7.656 -24.785 1.00 97.00 219 GLU A N 1
ATOM 1732 C CA . GLU A 1 219 ? 10.847 8.661 -23.906 1.00 97.00 219 GLU A CA 1
ATOM 1733 C C . GLU A 1 219 ? 10.864 8.124 -22.466 1.00 97.00 219 GLU A C 1
ATOM 1735 O O . GLU A 1 219 ? 9.825 7.696 -21.965 1.00 97.00 219 GLU A O 1
ATOM 1740 N N . HIS A 1 220 ? 12.029 8.104 -21.819 1.00 97.38 220 HIS A N 1
ATOM 1741 C CA . HIS A 1 220 ? 12.232 7.524 -20.489 1.00 97.38 220 HIS A CA 1
ATOM 1742 C C . HIS A 1 220 ? 13.371 8.233 -19.751 1.00 97.38 220 HIS A C 1
ATOM 1744 O O . HIS A 1 220 ? 14.255 8.817 -20.379 1.00 97.38 220 HIS A O 1
ATOM 1750 N N . SER A 1 221 ? 13.392 8.127 -18.423 1.00 97.62 221 SER A N 1
ATOM 1751 C CA . SER A 1 221 ? 14.466 8.707 -17.611 1.00 97.62 221 SER A CA 1
ATOM 1752 C C . SER A 1 221 ? 15.689 7.774 -17.555 1.00 97.62 221 SER A C 1
ATOM 1754 O O . SER A 1 221 ? 15.752 6.740 -18.237 1.00 97.62 221 SER A O 1
ATOM 1756 N N . GLU A 1 222 ? 16.663 8.082 -16.687 1.00 97.62 222 GLU A N 1
ATOM 1757 C CA . GLU A 1 222 ? 17.751 7.145 -16.368 1.00 97.62 222 GLU A CA 1
ATOM 1758 C C . GLU A 1 222 ? 17.236 5.792 -15.841 1.00 97.62 222 GLU A C 1
ATOM 1760 O O . GLU A 1 222 ? 17.911 4.776 -16.017 1.00 97.62 222 GLU A O 1
ATOM 1765 N N . ARG A 1 223 ? 16.040 5.741 -15.232 1.00 98.31 223 ARG A N 1
ATOM 1766 C CA . ARG A 1 223 ? 15.448 4.494 -14.718 1.00 98.31 223 ARG A CA 1
ATOM 1767 C C . ARG A 1 223 ? 15.184 3.490 -15.838 1.00 98.31 223 ARG A C 1
ATOM 1769 O O . ARG A 1 223 ? 15.557 2.323 -15.708 1.00 98.31 223 ARG A O 1
ATOM 1776 N N . GLY A 1 224 ? 14.554 3.927 -16.929 1.00 97.56 224 GLY A N 1
ATOM 1777 C CA . GLY A 1 224 ? 14.370 3.109 -18.126 1.00 97.56 224 GLY A CA 1
ATOM 1778 C C . GLY A 1 224 ? 15.708 2.737 -18.766 1.00 97.56 224 GLY A C 1
ATOM 1779 O O . GLY A 1 224 ? 15.958 1.562 -19.051 1.00 97.56 224 GLY A O 1
ATOM 1780 N N . GLU A 1 225 ? 16.607 3.713 -18.892 1.00 98.25 225 GLU A N 1
ATOM 1781 C CA . GLU A 1 225 ? 17.906 3.562 -19.555 1.00 98.25 225 GLU A CA 1
ATOM 1782 C C . GLU A 1 225 ? 18.767 2.444 -18.942 1.00 98.25 225 GLU A C 1
ATOM 1784 O O . GLU A 1 225 ? 19.312 1.602 -19.664 1.00 98.25 225 GLU A O 1
ATOM 1789 N N . ILE A 1 226 ? 18.870 2.368 -17.608 1.00 98.50 226 ILE A N 1
ATOM 1790 C CA . ILE A 1 226 ? 19.685 1.329 -16.951 1.00 98.50 226 ILE A CA 1
ATOM 1791 C C . ILE A 1 226 ? 19.134 -0.084 -17.184 1.00 98.50 226 ILE A C 1
ATOM 1793 O O . ILE A 1 226 ? 19.909 -1.040 -17.269 1.00 98.50 226 ILE A O 1
ATOM 1797 N N . ILE A 1 227 ? 17.813 -0.231 -17.322 1.00 98.38 227 ILE A N 1
ATOM 1798 C CA . ILE A 1 227 ? 17.158 -1.518 -17.585 1.00 98.38 227 ILE A CA 1
ATOM 1799 C C . ILE A 1 227 ? 17.413 -1.941 -19.034 1.00 98.38 227 ILE A C 1
ATOM 1801 O O . ILE A 1 227 ? 17.720 -3.110 -19.287 1.00 98.38 227 ILE A O 1
ATOM 1805 N N . LEU A 1 228 ? 17.328 -1.004 -19.981 1.00 98.06 228 LEU A N 1
ATOM 1806 C CA . LEU A 1 228 ? 17.614 -1.266 -21.392 1.00 98.06 228 LEU A CA 1
ATOM 1807 C C . LEU A 1 228 ? 19.090 -1.636 -21.608 1.00 98.06 228 LEU A C 1
ATOM 1809 O O . LEU A 1 228 ? 19.373 -2.637 -22.270 1.00 98.06 228 LEU A O 1
ATOM 1813 N N . LYS A 1 229 ? 20.029 -0.916 -20.980 1.00 97.88 229 LYS A N 1
ATOM 1814 C CA . LYS A 1 229 ? 21.460 -1.275 -20.968 1.00 97.88 229 LYS A CA 1
ATOM 1815 C C . LYS A 1 229 ? 21.696 -2.668 -20.393 1.00 97.88 229 LYS A C 1
ATOM 1817 O O . LYS A 1 229 ? 22.360 -3.499 -21.015 1.00 97.88 229 LYS A O 1
ATOM 1822 N N . ALA A 1 230 ? 21.093 -2.965 -19.242 1.00 97.94 230 AL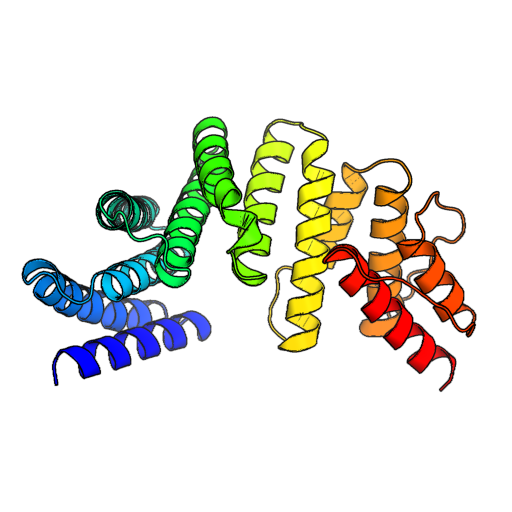A A N 1
ATOM 1823 C CA . ALA A 1 230 ? 21.183 -4.284 -18.629 1.00 97.94 230 ALA A CA 1
ATOM 1824 C C . ALA A 1 230 ? 20.677 -5.400 -19.560 1.00 97.94 230 ALA A C 1
ATOM 1826 O O . ALA A 1 230 ? 21.286 -6.469 -19.633 1.00 97.94 230 ALA A O 1
ATOM 1827 N N . ALA A 1 231 ? 19.594 -5.150 -20.303 1.00 96.81 231 ALA A N 1
ATOM 1828 C CA . ALA A 1 231 ? 19.040 -6.094 -21.272 1.00 96.81 231 ALA A CA 1
ATOM 1829 C C . ALA A 1 231 ? 19.963 -6.350 -22.477 1.00 96.81 231 ALA A C 1
ATOM 1831 O O . ALA A 1 231 ? 19.895 -7.428 -23.065 1.00 96.81 231 ALA A O 1
ATOM 1832 N N . LYS A 1 232 ? 20.846 -5.399 -22.805 1.00 96.31 232 LYS A N 1
ATOM 1833 C CA . LYS A 1 232 ? 21.912 -5.527 -23.817 1.00 96.31 232 LYS A CA 1
ATOM 1834 C C . LYS A 1 232 ? 23.185 -6.189 -23.264 1.00 96.31 232 LYS A C 1
ATOM 1836 O O . LYS A 1 232 ? 24.151 -6.384 -23.994 1.00 96.31 232 LYS A O 1
ATOM 1841 N N . GLY A 1 233 ? 23.195 -6.567 -21.982 1.00 96.75 233 GLY A N 1
ATOM 1842 C CA . GLY A 1 233 ? 24.357 -7.151 -21.305 1.00 96.75 233 GLY A CA 1
ATOM 1843 C C . GLY A 1 233 ? 25.392 -6.116 -20.847 1.00 96.75 233 GLY A C 1
ATOM 1844 O O . GLY A 1 233 ? 26.474 -6.485 -20.376 1.00 96.75 233 GLY A O 1
ATOM 1845 N N . GLU A 1 234 ? 25.066 -4.829 -20.950 1.00 97.81 234 GLU A N 1
ATOM 1846 C CA . GLU A 1 234 ? 25.948 -3.726 -20.590 1.00 97.81 234 GLU A CA 1
ATOM 1847 C C . GLU A 1 234 ? 25.926 -3.468 -19.078 1.00 97.81 234 GLU A C 1
ATOM 1849 O O . GLU A 1 234 ? 24.910 -3.625 -18.397 1.00 97.81 234 GLU A O 1
ATOM 1854 N N . ASN A 1 235 ? 27.077 -3.072 -18.528 1.00 96.19 235 ASN A N 1
ATOM 1855 C CA . ASN A 1 235 ? 27.147 -2.623 -17.139 1.00 96.19 235 ASN A CA 1
ATOM 1856 C C . ASN A 1 235 ? 26.604 -1.191 -17.025 1.00 96.19 235 ASN A C 1
ATOM 1858 O O . ASN A 1 235 ? 26.761 -0.388 -17.941 1.00 96.19 235 ASN A O 1
ATOM 1862 N N . PHE A 1 236 ? 26.050 -0.849 -15.866 1.00 97.06 236 PHE A N 1
ATOM 1863 C CA . PHE A 1 236 ? 25.503 0.476 -15.586 1.00 97.06 236 PHE A CA 1
ATOM 1864 C C . PHE A 1 236 ? 25.988 0.999 -14.227 1.00 97.06 236 PHE A C 1
ATOM 1866 O O . PHE A 1 236 ? 26.369 0.230 -13.341 1.00 97.06 236 PHE A O 1
ATOM 1873 N N . LYS A 1 237 ? 25.975 2.324 -14.070 1.00 95.38 237 LYS A N 1
ATOM 1874 C CA . LYS A 1 237 ? 26.099 3.027 -12.786 1.00 95.38 237 LYS A CA 1
ATOM 1875 C C . LYS A 1 237 ? 24.825 3.834 -12.597 1.00 95.38 237 LYS A C 1
ATOM 1877 O O . LYS A 1 237 ? 24.341 4.406 -13.565 1.00 95.38 237 LYS A O 1
ATOM 1882 N N . PHE A 1 238 ? 24.294 3.848 -11.383 1.00 97.06 238 PHE A N 1
ATOM 1883 C CA . PHE A 1 238 ? 23.026 4.502 -11.098 1.00 97.06 238 PHE A CA 1
ATOM 1884 C C . PHE A 1 238 ? 22.986 4.953 -9.644 1.00 97.06 238 PHE A C 1
ATOM 1886 O O . PHE A 1 238 ? 23.369 4.190 -8.752 1.00 97.06 238 PHE A O 1
ATOM 1893 N N . GLU A 1 239 ? 22.562 6.190 -9.419 1.00 96.31 239 GLU A N 1
ATOM 1894 C CA . GLU A 1 239 ? 22.421 6.770 -8.088 1.00 96.31 239 GLU A CA 1
ATOM 1895 C C . GLU A 1 239 ? 20.972 6.614 -7.621 1.00 96.31 239 GLU A C 1
ATOM 1897 O O . GLU A 1 239 ? 20.043 7.031 -8.303 1.00 96.31 239 GLU A O 1
ATOM 1902 N N . VAL A 1 240 ? 20.774 6.007 -6.452 1.00 96.69 240 VAL A N 1
ATOM 1903 C CA . VAL A 1 240 ? 19.438 5.747 -5.909 1.00 96.69 240 VAL A CA 1
ATOM 1904 C C . VAL A 1 240 ? 19.022 6.898 -4.995 1.00 96.69 240 VAL A C 1
ATOM 1906 O O . VAL A 1 240 ? 19.644 7.095 -3.951 1.00 96.69 240 VAL A O 1
ATOM 1909 N N . LYS A 1 241 ? 17.966 7.633 -5.369 1.00 95.56 241 LYS A N 1
ATOM 1910 C CA . LYS A 1 241 ? 17.447 8.800 -4.623 1.00 95.56 241 LYS A CA 1
ATOM 1911 C C . LYS A 1 241 ? 16.001 8.628 -4.160 1.00 95.56 241 LYS A C 1
ATOM 1913 O O . LYS A 1 241 ? 15.549 9.359 -3.285 1.00 95.56 241 LYS A O 1
ATOM 1918 N N . SER A 1 242 ? 15.284 7.673 -4.740 1.00 95.50 242 SER A N 1
ATOM 1919 C CA . SER A 1 242 ? 13.861 7.426 -4.509 1.00 95.50 242 SER A CA 1
ATOM 1920 C C . SER A 1 242 ? 13.536 5.928 -4.492 1.00 95.50 242 SER A C 1
ATOM 1922 O O . SER A 1 242 ? 14.363 5.087 -4.858 1.00 95.50 242 SER A O 1
ATOM 1924 N N . GLU A 1 243 ? 12.330 5.561 -4.058 1.00 94.50 243 GLU A N 1
ATOM 1925 C CA . GLU A 1 243 ? 11.892 4.156 -4.026 1.00 94.50 243 GLU A CA 1
ATOM 1926 C C . GLU A 1 243 ? 11.688 3.593 -5.445 1.00 94.50 243 GLU A C 1
ATOM 1928 O O . GLU A 1 243 ? 11.895 2.404 -5.713 1.00 94.50 243 GLU A O 1
ATOM 1933 N N . GLU A 1 244 ? 11.344 4.460 -6.390 1.00 97.62 244 GLU A N 1
ATOM 1934 C CA . GLU A 1 244 ? 11.242 4.171 -7.814 1.00 97.62 244 GLU A CA 1
ATOM 1935 C C . GLU A 1 244 ? 12.635 3.888 -8.406 1.00 97.62 244 GLU A C 1
ATOM 1937 O O . GLU A 1 244 ? 12.791 2.948 -9.188 1.00 97.62 244 GLU A O 1
ATOM 1942 N N . ASP A 1 245 ? 13.671 4.608 -7.957 1.00 98.31 245 ASP A N 1
ATOM 1943 C CA . ASP A 1 245 ? 15.067 4.328 -8.327 1.00 98.31 245 ASP A CA 1
ATOM 1944 C C . ASP A 1 245 ? 15.534 2.978 -7.778 1.00 98.31 245 ASP A C 1
ATOM 1946 O O . ASP A 1 245 ? 16.168 2.204 -8.498 1.00 98.31 245 ASP A O 1
ATOM 1950 N N . VAL A 1 246 ? 15.192 2.655 -6.521 1.00 97.50 246 VAL A N 1
ATOM 1951 C CA . VAL A 1 246 ? 15.466 1.326 -5.941 1.00 97.50 246 VAL A CA 1
ATOM 1952 C C . VAL A 1 246 ? 14.872 0.246 -6.841 1.00 97.50 246 VAL A C 1
ATOM 1954 O O . VAL A 1 246 ? 15.558 -0.714 -7.193 1.00 97.50 246 VAL A O 1
ATOM 1957 N N . THR A 1 247 ? 13.619 0.424 -7.254 1.00 97.56 247 THR A N 1
ATOM 1958 C CA . THR A 1 247 ? 12.895 -0.518 -8.117 1.00 97.56 247 THR A CA 1
ATOM 1959 C C . THR A 1 247 ? 13.601 -0.687 -9.463 1.00 97.56 247 THR A C 1
ATOM 1961 O O . THR A 1 247 ? 13.905 -1.815 -9.860 1.00 97.56 247 THR A O 1
ATOM 1964 N N . ALA A 1 248 ? 13.931 0.420 -10.136 1.00 98.50 248 ALA A N 1
ATOM 1965 C CA . ALA A 1 248 ? 14.636 0.420 -11.417 1.00 98.50 248 ALA A CA 1
ATOM 1966 C C . ALA A 1 248 ? 15.985 -0.308 -11.328 1.00 98.50 248 ALA A C 1
ATOM 1968 O O . ALA A 1 248 ? 16.278 -1.209 -12.120 1.00 98.50 248 ALA A O 1
ATOM 1969 N N . PHE A 1 249 ? 16.780 0.035 -10.311 1.00 98.44 249 PHE A N 1
ATOM 1970 C CA . PHE A 1 249 ? 18.087 -0.558 -10.049 1.00 98.44 249 PHE A CA 1
ATOM 1971 C C . PHE A 1 249 ? 17.992 -2.066 -9.821 1.00 98.44 249 PHE A C 1
ATOM 1973 O O . PHE A 1 249 ? 18.760 -2.851 -10.385 1.00 98.44 249 PHE A O 1
ATOM 1980 N N . LEU A 1 250 ? 17.031 -2.476 -8.995 1.00 96.94 250 LEU A N 1
ATOM 1981 C CA . LEU A 1 250 ? 16.763 -3.866 -8.675 1.00 96.94 250 LEU A CA 1
ATOM 1982 C C . LEU A 1 250 ? 16.387 -4.657 -9.938 1.00 96.94 250 LEU A C 1
ATOM 1984 O O . LEU A 1 250 ? 16.937 -5.744 -10.150 1.00 96.94 250 LEU A O 1
ATOM 1988 N N . ILE A 1 251 ? 15.502 -4.128 -10.787 1.00 97.38 251 ILE A N 1
ATOM 1989 C CA . ILE A 1 251 ? 15.145 -4.752 -12.070 1.00 97.38 251 ILE A CA 1
ATOM 1990 C C . ILE A 1 251 ? 16.386 -4.869 -12.958 1.00 97.38 251 ILE A C 1
ATOM 1992 O O . ILE A 1 251 ? 16.716 -5.973 -13.391 1.00 97.38 251 ILE A O 1
ATOM 1996 N N . ALA A 1 252 ? 17.111 -3.772 -13.187 1.00 98.25 252 ALA A N 1
ATOM 1997 C CA . ALA A 1 252 ? 18.287 -3.750 -14.055 1.00 98.25 252 ALA A CA 1
ATOM 1998 C C . ALA A 1 252 ? 19.356 -4.763 -13.608 1.00 98.25 252 ALA A C 1
ATOM 2000 O O . ALA A 1 252 ? 19.899 -5.509 -14.427 1.00 98.25 252 ALA A O 1
ATOM 2001 N N . LYS A 1 253 ? 19.614 -4.869 -12.299 1.00 97.50 253 LYS A N 1
ATOM 2002 C CA . LYS A 1 253 ? 20.570 -5.835 -11.736 1.00 97.50 253 LYS A CA 1
ATOM 2003 C C . LYS A 1 253 ? 20.170 -7.281 -12.036 1.00 97.50 253 LYS A C 1
ATOM 2005 O O . LYS A 1 253 ? 21.013 -8.081 -12.444 1.00 97.50 253 LYS A O 1
ATOM 2010 N N . ASP A 1 254 ? 18.897 -7.616 -11.850 1.00 95.50 254 ASP A N 1
ATOM 2011 C CA . ASP A 1 254 ? 18.390 -8.968 -12.096 1.00 95.50 254 ASP A CA 1
ATOM 2012 C C . ASP A 1 254 ? 18.358 -9.308 -13.590 1.00 95.50 254 ASP A C 1
ATOM 2014 O O . ASP A 1 254 ? 18.647 -10.446 -13.966 1.00 95.50 254 ASP A O 1
ATOM 2018 N N . VAL A 1 255 ? 18.029 -8.332 -14.441 1.00 96.69 255 VAL A N 1
ATOM 2019 C CA . VAL A 1 255 ? 18.070 -8.464 -15.903 1.00 96.69 255 VAL A CA 1
ATOM 2020 C C . VAL A 1 255 ? 19.494 -8.761 -16.364 1.00 96.69 255 VAL A C 1
ATOM 2022 O O . VAL A 1 255 ? 19.718 -9.775 -17.025 1.00 96.69 255 VAL A O 1
ATOM 2025 N N . LEU A 1 256 ? 20.472 -7.951 -15.950 1.00 97.50 256 LEU A N 1
ATOM 2026 C CA . LEU A 1 256 ? 21.878 -8.131 -16.320 1.00 97.50 256 LEU A CA 1
ATOM 2027 C C . LEU A 1 256 ? 22.403 -9.509 -15.891 1.00 97.50 256 LEU A C 1
ATOM 2029 O O . LEU A 1 256 ? 23.085 -10.191 -16.658 1.00 97.50 256 LEU A O 1
ATOM 2033 N N . ALA A 1 257 ? 22.046 -9.947 -14.680 1.00 95.69 257 ALA A N 1
ATOM 2034 C CA . ALA A 1 257 ? 22.420 -11.259 -14.160 1.00 95.69 257 ALA A CA 1
ATOM 2035 C C . ALA A 1 257 ? 21.793 -12.429 -14.938 1.00 95.69 257 ALA A C 1
ATOM 2037 O O . ALA A 1 257 ? 22.336 -13.531 -14.902 1.00 95.69 257 ALA A O 1
ATOM 2038 N N . LYS A 1 258 ? 20.654 -12.221 -15.608 1.00 94.12 258 LYS A N 1
ATOM 2039 C CA . LYS A 1 258 ? 19.997 -13.228 -16.456 1.00 94.12 258 LYS A CA 1
ATOM 2040 C C . LYS A 1 258 ? 20.538 -13.237 -17.880 1.00 94.12 258 LYS A C 1
ATOM 2042 O O . LYS A 1 258 ? 20.636 -14.311 -18.448 1.00 94.12 258 LYS A O 1
ATOM 2047 N N . VAL A 1 259 ? 20.891 -12.079 -18.435 1.00 93.56 259 VAL A N 1
ATOM 2048 C CA . VAL A 1 259 ? 21.449 -11.962 -19.796 1.00 93.56 259 VAL A CA 1
ATOM 2049 C C . VAL A 1 259 ? 22.886 -12.485 -19.873 1.00 93.56 259 VAL A C 1
ATOM 2051 O O . VAL A 1 259 ? 23.292 -13.010 -20.902 1.00 93.56 259 VAL A O 1
ATOM 2054 N N . LYS A 1 260 ? 23.662 -12.365 -18.788 1.00 90.94 260 LYS A N 1
ATOM 2055 C CA . LYS A 1 260 ? 25.053 -12.854 -18.717 1.00 90.94 260 LYS A CA 1
ATOM 2056 C C . LYS A 1 260 ? 25.200 -14.338 -18.346 1.00 90.94 260 LYS A C 1
ATOM 2058 O O . LYS A 1 260 ? 26.332 -14.803 -18.234 1.00 90.94 260 LYS A O 1
ATOM 2063 N N . LYS A 1 261 ? 24.098 -15.045 -18.089 1.00 79.31 261 LYS A N 1
ATOM 2064 C CA . LYS A 1 261 ? 24.083 -16.489 -17.813 1.00 79.31 261 LYS A CA 1
ATOM 2065 C C . LYS A 1 261 ? 23.781 -17.259 -19.085 1.00 79.31 261 LYS A C 1
ATOM 2067 O O . LYS A 1 261 ? 24.409 -18.323 -19.251 1.00 79.31 261 LYS A O 1
#

Secondary structure (DSSP, 8-state):
-HHHHHHHHHHHHHHHHHTT-HHHHHHHHHHHHHHHHHHHTTT--HHHHHHHHHHHHHHHHHTT-HHHHHHHHHHHHHHHTT-----HHHHHHHHHHHHHHHHHHHHTT-HHHHHHHHHHHHTTGGGS-HHHHHHHHHHHHHHHHHHT-TTHHHHHHHHHHHHHHHHHHH------HHHHHHHHHHH--HHHHHHHHHHHHHHHHHTT---PPP-TTS---HHHHHHHHHHTT--------SHHHHHHHHHHHHHHHHHT-

Radius of gyration: 20.73 Å; chains: 1; bounding box: 48×33×61 Å

pLDDT: mean 92.91, std 7.18, range [55.91, 98.5]